Protein AF-A0A957Z480-F1 (afdb_monomer_lite)

Radius of gyration: 23.45 Å; chains: 1; bounding box: 68×64×66 Å

pLDDT: mean 72.61, std 19.9, range [32.94, 96.81]

Sequence (290 aa):
MHTNDTPQFFHVLLELGRNMLYNAGLSGGHNGLQGEDLESESQILQSTVAICCRDEALNRRLLSALRDQPPLAKRTTPVRAEGLFTLVTPAAAPEEDDDAAGPDDAAPDEAATDEHWSRFGPEPYPDAPWPDHDPVHDALDAATCGLFLLPVGPAWKSTDIHLFSRLRRAGTPLMIVFCPEEDDLFDQTLSDYVFEQTGVRPLWVQLPTLNRFDPSPATARGLEHIVDWLAACDQGLAIQLAQELPRFRRRLGAVRIRDAALMAGFLGAEPAPLIDIPLLLLVQRRLAHQ

Foldseek 3Di:
DDDDPDDPVVVLVVVVVVLVVVLVPPDDDDDDDDDDDPVVVPPPLLAAEEEEELDPQVSQLLLCLQQLHAGDDDDPDQWDDDQRYIYHNDDPDPPPPPVPDDDDDDDDDPDPDPVVLVVLPCPDPDPPDDPPDDVNLVVLLSHLAYEYEDEPDDDPHNVSLNVLVVSVVSSHHYAYEYAYEPPDDDDPPNQVSCCVSRVHRYQYAHGDDSPDSDDDPRNVVSSVVVLVSQCVSDVSRLVSSCVSRVVCVVVSVVVVVVVVVVVCCVVVVDDPPVVVVVVVVVVVVVVVVD

Secondary structure (DSSP, 8-state):
------SHHHHHHHHHHHHHHHHTTS-----------TT-TT------EEEE-S-HHHHHHHHHHHHT-PPPPP---SEEEETTEEEE-PPPPP----TTS--------S---THHHHTS--------PPPSS-HHHHHHHT-SEEEEEEE-SS---HHHHHHHHHHHTT---EEEEEE--TTPPP-HHHHHHHHHHHSSPPEE--PPPTT--S--HHHHHHHHHHHHHHHHH-HHHHHHHHHH-GGGHHHHHHHHHHHHHHHHHHHHS---TTTHHHHHHHHHHHHTT-

Structure (mmCIF, N/CA/C/O backbone):
data_AF-A0A957Z480-F1
#
_entry.id   AF-A0A957Z480-F1
#
loop_
_atom_site.group_PDB
_atom_site.id
_atom_site.type_symbol
_atom_site.label_atom_id
_atom_site.label_alt_id
_atom_site.label_comp_id
_atom_site.label_asym_id
_atom_site.label_entity_id
_atom_site.label_seq_id
_atom_site.pdbx_PDB_ins_code
_atom_site.Cartn_x
_atom_site.Cartn_y
_atom_site.Cartn_z
_atom_site.occupancy
_atom_site.B_iso_or_equiv
_atom_site.auth_seq_id
_atom_site.auth_comp_id
_atom_site.auth_asym_id
_atom_site.auth_atom_id
_atom_site.pdbx_PDB_model_num
ATOM 1 N N . MET A 1 1 ? -7.375 32.904 -0.695 1.00 35.28 1 MET A N 1
ATOM 2 C CA . MET A 1 1 ? -8.286 32.137 -1.567 1.00 35.28 1 MET A CA 1
ATOM 3 C C . MET A 1 1 ? -8.231 30.702 -1.060 1.00 35.28 1 MET A C 1
ATOM 5 O O . MET A 1 1 ? -7.283 29.996 -1.360 1.00 35.28 1 MET A O 1
ATOM 9 N N . HIS A 1 2 ? -9.115 30.358 -0.119 1.00 36.25 2 HIS A N 1
ATOM 10 C CA . HIS A 1 2 ? -9.128 29.056 0.554 1.00 36.25 2 HIS A CA 1
ATOM 11 C C . HIS A 1 2 ? -10.007 28.101 -0.249 1.00 36.25 2 HIS A C 1
ATOM 13 O O . HIS A 1 2 ? -11.223 28.273 -0.282 1.00 36.25 2 HIS A O 1
ATOM 19 N N . THR A 1 3 ? -9.398 27.128 -0.917 1.00 39.06 3 THR A N 1
ATOM 20 C CA . THR A 1 3 ? -10.114 26.002 -1.512 1.00 39.06 3 THR A CA 1
ATOM 21 C C . THR A 1 3 ? -10.313 24.923 -0.453 1.00 39.06 3 THR A C 1
ATOM 23 O O . THR A 1 3 ? -9.365 24.459 0.175 1.00 39.06 3 THR A O 1
ATOM 26 N N . ASN A 1 4 ? -11.583 24.587 -0.241 1.00 39.41 4 ASN A N 1
ATOM 27 C CA . ASN A 1 4 ? -12.073 23.453 0.533 1.00 39.41 4 ASN A CA 1
ATOM 28 C C . ASN A 1 4 ? -11.523 22.138 -0.051 1.00 39.41 4 ASN A C 1
ATOM 30 O O . ASN A 1 4 ? -12.046 21.650 -1.050 1.00 39.41 4 ASN A O 1
ATOM 34 N N . ASP A 1 5 ? -10.508 21.554 0.585 1.00 37.94 5 ASP A N 1
ATOM 35 C CA . ASP A 1 5 ? -10.032 20.188 0.321 1.00 37.94 5 ASP A CA 1
ATOM 36 C C . ASP A 1 5 ? -10.787 19.205 1.230 1.00 37.94 5 ASP A C 1
ATOM 38 O O . ASP A 1 5 ? -10.291 18.720 2.248 1.00 37.94 5 ASP A O 1
ATOM 42 N N . THR A 1 6 ? -12.060 18.956 0.928 1.00 48.81 6 THR A N 1
ATOM 43 C CA . THR A 1 6 ? -12.827 17.898 1.608 1.00 48.81 6 THR A CA 1
ATOM 44 C C . THR A 1 6 ? -13.853 17.284 0.657 1.00 48.81 6 THR A C 1
ATOM 46 O O . THR A 1 6 ? -15.012 17.691 0.637 1.00 48.81 6 THR A O 1
ATOM 49 N N . PRO A 1 7 ? -13.410 16.328 -0.185 1.00 45.19 7 PRO A N 1
ATOM 50 C CA . PRO A 1 7 ? -14.225 15.126 -0.388 1.00 45.19 7 PRO A CA 1
ATOM 51 C C . PRO A 1 7 ? -13.435 13.806 -0.555 1.00 45.19 7 PRO A C 1
ATOM 53 O O . PRO A 1 7 ? -14.042 12.786 -0.867 1.00 45.19 7 PRO A O 1
ATOM 56 N N . GLN A 1 8 ? -12.113 13.758 -0.338 1.00 49.72 8 GLN A N 1
ATOM 57 C CA . GLN A 1 8 ? -11.334 12.537 -0.640 1.00 49.72 8 GLN A CA 1
ATOM 58 C C . GLN A 1 8 ? -11.591 11.366 0.330 1.00 49.72 8 GLN A C 1
ATOM 60 O O . GLN A 1 8 ? -11.638 10.214 -0.091 1.00 49.72 8 GLN A O 1
ATOM 65 N N . PHE A 1 9 ? -11.860 11.640 1.611 1.00 42.50 9 PHE A N 1
ATOM 66 C CA . PHE A 1 9 ? -12.059 10.586 2.620 1.00 42.50 9 PHE A CA 1
ATOM 67 C C . PHE A 1 9 ? -13.339 9.756 2.396 1.00 42.50 9 PHE A C 1
ATOM 69 O O . PHE A 1 9 ? -13.361 8.555 2.657 1.00 42.50 9 PHE A O 1
ATOM 76 N N . PHE A 1 10 ? -14.402 10.376 1.867 1.00 43.12 10 PHE A N 1
ATOM 77 C CA . PHE A 1 10 ? -15.642 9.663 1.534 1.00 43.12 10 PHE A CA 1
ATOM 78 C C . PHE A 1 10 ? -15.465 8.725 0.337 1.00 43.12 10 PHE A C 1
ATOM 80 O O . PHE A 1 10 ? -16.095 7.673 0.301 1.00 43.12 10 PHE A O 1
ATOM 87 N N . HIS A 1 11 ? -14.584 9.066 -0.606 1.00 49.41 11 HIS A N 1
ATOM 88 C CA . HIS A 1 11 ? -14.311 8.218 -1.763 1.00 49.41 11 HIS A CA 1
ATOM 89 C C . HIS A 1 11 ? -13.546 6.947 -1.362 1.00 49.41 11 HIS A C 1
ATOM 91 O O . HIS A 1 11 ? -13.908 5.859 -1.798 1.00 49.41 11 HIS A O 1
ATOM 97 N N . VAL A 1 12 ? -12.569 7.069 -0.453 1.00 49.66 12 VAL A N 1
ATOM 98 C CA . VAL A 1 12 ? -11.803 5.927 0.084 1.00 49.66 12 VAL A CA 1
ATOM 99 C C . VAL A 1 12 ? -12.705 4.962 0.865 1.00 49.66 12 VAL A C 1
ATOM 101 O O . VAL A 1 12 ? -12.634 3.751 0.667 1.00 49.66 12 VAL A O 1
ATOM 104 N N . LEU A 1 13 ? -13.613 5.481 1.700 1.00 45.47 13 LEU A N 1
ATOM 105 C CA . LEU A 1 13 ? -14.587 4.660 2.434 1.00 45.47 13 LEU A CA 1
ATOM 106 C C . LEU A 1 13 ? -15.621 3.984 1.517 1.00 45.47 13 LEU A C 1
ATOM 108 O O . LEU A 1 13 ? -16.000 2.840 1.765 1.00 45.47 13 LEU A O 1
ATOM 112 N N . LEU A 1 14 ? -16.070 4.661 0.455 1.00 48.47 14 LEU A N 1
ATOM 113 C CA . LEU A 1 14 ? -16.996 4.082 -0.526 1.00 48.47 14 LEU A CA 1
ATOM 114 C C . LEU A 1 14 ? -16.332 2.997 -1.386 1.00 48.47 14 LEU A C 1
ATOM 116 O O . LEU A 1 14 ? -16.976 1.992 -1.689 1.00 48.47 14 LEU A O 1
ATOM 120 N N . GLU A 1 15 ? -15.055 3.154 -1.746 1.00 49.41 15 GLU A N 1
ATOM 121 C CA . GLU A 1 15 ? -14.291 2.118 -2.454 1.00 49.41 15 GLU A CA 1
ATOM 122 C C . GLU A 1 15 ? -13.996 0.901 -1.568 1.00 49.41 15 GLU A C 1
ATOM 124 O O . GLU A 1 15 ? -14.175 -0.232 -2.020 1.00 49.41 15 GLU A O 1
ATOM 129 N N . LEU A 1 16 ? -13.656 1.108 -0.289 1.00 50.00 16 LEU A N 1
ATOM 130 C CA . LEU A 1 16 ? -13.546 0.025 0.698 1.00 50.00 16 LEU A CA 1
ATOM 131 C C . LEU A 1 16 ? -14.880 -0.721 0.860 1.00 50.00 16 LEU A C 1
ATOM 133 O O . LEU A 1 16 ? -14.905 -1.950 0.821 1.00 50.00 16 LEU A O 1
ATOM 137 N N . GLY A 1 17 ? -16.001 0.005 0.947 1.00 44.56 17 GLY A N 1
ATOM 138 C CA . GLY A 1 17 ? -17.339 -0.589 1.015 1.00 44.56 17 GLY A CA 1
ATOM 139 C C . GLY A 1 17 ? -17.708 -1.411 -0.227 1.00 44.56 17 GLY A C 1
ATOM 140 O O . GLY A 1 17 ? -18.261 -2.502 -0.097 1.00 44.56 17 GLY A O 1
ATOM 141 N N . ARG A 1 18 ? -17.363 -0.939 -1.436 1.00 48.19 18 ARG A N 1
ATOM 142 C CA . ARG A 1 18 ? -17.595 -1.679 -2.693 1.00 48.19 18 ARG A CA 1
ATOM 143 C C . ARG A 1 18 ? -16.740 -2.938 -2.802 1.00 48.19 18 ARG A C 1
ATOM 145 O O . ARG A 1 18 ? -17.263 -3.966 -3.222 1.00 48.19 18 ARG A O 1
ATOM 152 N N . ASN A 1 19 ? -15.468 -2.879 -2.410 1.00 43.84 19 ASN A N 1
ATOM 153 C CA . ASN A 1 19 ? -14.580 -4.042 -2.450 1.00 43.84 19 ASN A CA 1
ATOM 154 C C . ASN A 1 19 ? -14.959 -5.095 -1.396 1.00 43.84 19 ASN A C 1
ATOM 156 O O . ASN A 1 19 ? -14.936 -6.286 -1.699 1.00 43.84 19 ASN A O 1
ATOM 160 N N . MET A 1 20 ? -15.410 -4.683 -0.205 1.00 43.62 20 MET A N 1
ATOM 161 C CA . MET A 1 20 ? -15.923 -5.627 0.796 1.00 43.62 20 MET A CA 1
ATOM 162 C C . MET A 1 20 ? -17.239 -6.294 0.370 1.00 43.62 20 MET A C 1
ATOM 164 O O . MET A 1 20 ? -17.403 -7.499 0.558 1.00 43.62 20 MET A O 1
ATOM 168 N N . LEU A 1 21 ? -18.170 -5.548 -0.241 1.00 42.47 21 LEU A N 1
ATOM 169 C CA . LEU A 1 21 ? -19.455 -6.099 -0.695 1.00 42.47 21 LEU A CA 1
ATOM 170 C C . LEU A 1 21 ? -19.311 -7.084 -1.865 1.00 42.47 21 LEU A C 1
ATOM 172 O O . LEU A 1 21 ? -20.121 -8.000 -1.977 1.00 42.47 21 LEU A O 1
ATOM 176 N N . TYR A 1 22 ? -18.286 -6.933 -2.708 1.00 45.59 22 TYR A N 1
ATOM 177 C CA . TYR A 1 22 ? -18.022 -7.871 -3.805 1.00 45.59 22 TYR A CA 1
ATOM 178 C C . TYR A 1 22 ? -17.420 -9.201 -3.313 1.00 45.59 22 TYR A C 1
ATOM 180 O O . TYR A 1 22 ? -17.698 -10.253 -3.885 1.00 45.59 22 TYR A O 1
ATOM 188 N N . ASN A 1 23 ? -16.654 -9.176 -2.217 1.00 41.31 23 ASN A N 1
ATOM 189 C CA . ASN A 1 23 ? -15.958 -10.356 -1.688 1.00 41.31 23 ASN A CA 1
ATOM 190 C C . ASN A 1 23 ? -16.804 -11.188 -0.708 1.00 41.31 23 ASN A C 1
ATOM 192 O O . ASN A 1 23 ? -16.561 -12.383 -0.544 1.00 41.31 23 ASN A O 1
ATOM 196 N N . ALA A 1 24 ? -17.856 -10.611 -0.116 1.00 43.50 24 ALA A N 1
ATOM 197 C CA . ALA A 1 24 ? -18.776 -11.333 0.770 1.00 43.50 24 ALA A CA 1
ATOM 198 C C . ALA A 1 24 ? -19.612 -12.429 0.063 1.00 43.50 24 ALA A C 1
ATOM 200 O O . ALA A 1 24 ? -20.294 -13.204 0.730 1.00 43.50 24 ALA A O 1
ATOM 201 N N . GLY A 1 25 ? -19.566 -12.517 -1.273 1.00 36.03 25 GLY A N 1
ATOM 202 C CA . GLY A 1 25 ? -20.327 -13.486 -2.071 1.00 36.03 25 GLY A CA 1
ATOM 203 C C . GLY A 1 25 ? -19.644 -14.833 -2.352 1.00 36.03 25 GLY A C 1
ATOM 204 O O . GLY A 1 25 ? -20.278 -15.680 -2.976 1.00 36.03 25 GLY A O 1
ATOM 205 N N . LEU A 1 26 ? -18.386 -15.050 -1.939 1.00 43.19 26 LEU A N 1
ATOM 206 C CA . LEU A 1 26 ? -17.590 -16.217 -2.375 1.00 43.19 26 LEU A CA 1
ATOM 207 C C . LEU A 1 26 ? -17.055 -17.132 -1.259 1.00 43.19 26 LEU A C 1
ATOM 209 O O . LEU A 1 26 ? -16.402 -18.125 -1.567 1.00 43.19 26 LEU A O 1
ATOM 213 N N . SER A 1 27 ? -17.362 -16.883 0.016 1.00 38.38 27 SER A N 1
ATOM 214 C CA . SER A 1 27 ? -16.913 -17.764 1.108 1.00 38.38 27 SER A CA 1
ATOM 215 C C . SER A 1 27 ? -18.030 -18.710 1.556 1.00 38.38 27 SER A C 1
ATOM 217 O O . SER A 1 27 ? -18.859 -18.382 2.405 1.00 38.38 27 SER A O 1
ATOM 219 N N . GLY A 1 28 ? -18.085 -19.890 0.933 1.00 38.41 28 GLY A N 1
ATOM 220 C CA . GLY A 1 28 ? -19.004 -20.970 1.281 1.00 38.41 28 GLY A CA 1
ATOM 221 C C . GLY A 1 28 ? -18.352 -22.350 1.156 1.00 38.41 28 GLY A C 1
ATOM 222 O O . GLY A 1 28 ? -18.208 -22.855 0.049 1.00 38.41 28 GLY A O 1
ATOM 223 N N . GLY A 1 29 ? -18.045 -22.982 2.298 1.00 34.28 29 GLY A N 1
ATOM 224 C CA . GLY A 1 29 ? -17.650 -24.400 2.428 1.00 34.28 29 GLY A CA 1
ATOM 225 C C . GLY A 1 29 ? -16.284 -24.593 3.101 1.00 34.28 29 GLY A C 1
ATOM 226 O O . GLY A 1 29 ? -15.382 -23.814 2.854 1.00 34.28 29 GLY A O 1
ATOM 227 N N . HIS A 1 30 ? -16.012 -25.586 3.951 1.00 34.91 30 HIS A N 1
ATOM 228 C CA . HIS A 1 30 ? -16.790 -26.667 4.560 1.00 34.91 30 HIS A CA 1
ATOM 229 C C . HIS A 1 30 ? -15.983 -27.192 5.782 1.00 34.91 30 HIS A C 1
ATOM 231 O O . HIS A 1 30 ? -14.761 -27.109 5.806 1.00 34.91 30 HIS A O 1
ATOM 237 N N . ASN A 1 31 ? -16.694 -27.717 6.781 1.00 38.88 31 ASN A N 1
ATOM 238 C CA . ASN A 1 31 ? -16.258 -28.198 8.103 1.00 38.88 31 ASN A CA 1
ATOM 239 C C . ASN A 1 31 ? -15.039 -29.144 8.188 1.00 38.88 31 ASN A C 1
ATOM 241 O O . ASN A 1 31 ? -14.886 -30.049 7.372 1.00 38.88 31 ASN A O 1
ATOM 245 N N . GLY A 1 32 ? -14.360 -29.091 9.344 1.00 32.94 32 GLY A N 1
ATOM 246 C CA . GLY A 1 32 ? -13.553 -30.185 9.900 1.00 32.94 32 GLY A CA 1
ATOM 247 C C . GLY A 1 32 ? -13.102 -29.909 11.340 1.00 32.94 32 GLY A C 1
ATOM 248 O O . GLY A 1 32 ? -11.991 -29.448 11.557 1.00 32.94 32 GLY A O 1
ATOM 249 N N . LEU A 1 33 ? -13.973 -30.154 12.327 1.00 48.53 33 LEU A N 1
ATOM 250 C CA . LEU A 1 33 ? -13.660 -30.035 13.758 1.00 48.53 33 LEU A CA 1
ATOM 251 C C . LEU A 1 33 ? -12.885 -31.267 14.250 1.00 48.53 33 LEU A C 1
ATOM 253 O O . LEU A 1 33 ? -13.451 -32.359 14.314 1.00 48.53 33 LEU A O 1
ATOM 257 N N . GLN A 1 34 ? -11.643 -31.077 14.692 1.00 39.69 34 GLN A N 1
ATOM 258 C CA . GLN A 1 34 ? -10.993 -31.960 15.660 1.00 39.69 34 GLN A CA 1
ATOM 259 C C . GLN A 1 34 ? -10.079 -31.123 16.555 1.00 39.69 34 GLN A C 1
ATOM 261 O O . GLN A 1 34 ? -9.221 -30.395 16.070 1.00 39.69 34 GLN A O 1
ATOM 266 N N . GLY A 1 35 ? -10.369 -31.158 17.856 1.00 50.31 35 GLY A N 1
ATOM 267 C CA . GLY A 1 35 ? -9.694 -30.356 18.863 1.00 50.31 35 GLY A CA 1
ATOM 268 C C . GLY A 1 35 ? -8.380 -30.976 19.308 1.00 50.31 35 GLY A C 1
ATOM 269 O O . GLY A 1 35 ? -8.360 -32.145 19.672 1.00 50.31 35 GLY A O 1
ATOM 270 N N . GLU A 1 36 ? -7.347 -30.145 19.314 1.00 46.22 36 GLU A N 1
ATOM 271 C CA . GLU A 1 36 ? -6.165 -30.134 20.176 1.00 46.22 36 GLU A CA 1
ATOM 272 C C . GLU A 1 36 ? -5.534 -28.730 19.992 1.00 46.22 36 GLU A C 1
ATOM 274 O O . GLU A 1 36 ? -5.695 -28.122 18.937 1.00 46.22 36 GLU A O 1
ATOM 279 N N . ASP A 1 37 ? -4.907 -28.189 21.041 1.00 43.16 37 ASP A N 1
ATOM 280 C CA . ASP A 1 37 ? -4.164 -26.907 21.093 1.00 43.16 37 ASP A CA 1
ATOM 281 C C . ASP A 1 37 ? -4.924 -25.604 21.431 1.00 43.16 37 ASP A C 1
ATOM 283 O O . ASP A 1 37 ? -4.972 -24.643 20.664 1.00 43.16 37 ASP A O 1
ATOM 287 N N . LEU A 1 38 ? -5.380 -25.497 22.687 1.00 46.28 38 LEU A N 1
ATOM 288 C CA . LEU A 1 38 ? -5.718 -24.210 23.330 1.00 46.28 38 LEU A CA 1
ATOM 289 C C . LEU A 1 38 ? -4.477 -23.373 23.741 1.00 46.28 38 LEU A C 1
ATOM 291 O O . LEU A 1 38 ? -4.624 -22.323 24.358 1.00 46.28 38 LEU A O 1
ATOM 295 N N . GLU A 1 39 ? -3.255 -23.787 23.381 1.00 41.09 39 GLU A N 1
ATOM 296 C CA . GLU A 1 39 ? -2.046 -22.940 23.473 1.00 41.09 39 GLU A CA 1
ATOM 297 C C . GLU A 1 39 ? -1.775 -22.137 22.180 1.00 41.09 39 GLU A C 1
ATOM 299 O O . GLU A 1 39 ? -0.870 -21.304 22.142 1.00 41.09 39 GLU A O 1
ATOM 304 N N . SER A 1 40 ? -2.611 -22.301 21.147 1.00 45.34 40 SER A N 1
ATOM 305 C CA . SER A 1 40 ? -2.530 -21.558 19.877 1.00 45.34 40 SER A CA 1
ATOM 306 C C . SER A 1 40 ? -3.279 -20.211 19.887 1.00 45.34 40 SER A C 1
ATOM 308 O O . SER A 1 40 ? -3.159 -19.428 18.946 1.00 45.34 40 SER A O 1
ATOM 310 N N . GLU A 1 41 ? -4.012 -19.878 20.958 1.00 38.03 41 GLU A N 1
ATOM 311 C CA . GLU A 1 41 ? -4.914 -18.706 21.036 1.00 38.03 41 GLU A CA 1
ATOM 312 C C . GLU A 1 41 ? -4.227 -17.341 21.248 1.00 38.03 41 GLU A C 1
ATOM 314 O O . GLU A 1 41 ? -4.880 -16.329 21.500 1.00 38.03 41 GLU A O 1
ATOM 319 N N . SER A 1 42 ? -2.905 -17.257 21.103 1.00 41.72 42 SER A N 1
ATOM 320 C CA . SER A 1 42 ? -2.231 -15.955 20.994 1.00 41.72 42 SER A CA 1
ATOM 321 C C . SER A 1 42 ? -1.098 -15.937 19.973 1.00 41.72 42 SER A C 1
ATOM 323 O O . SER A 1 42 ? -0.152 -15.157 20.088 1.00 41.72 42 SER A O 1
ATOM 325 N N . GLN A 1 43 ? -1.269 -16.659 18.859 1.00 43.50 43 GLN A N 1
ATOM 326 C CA . GLN A 1 43 ? -0.934 -16.022 17.585 1.00 43.50 43 GLN A CA 1
ATOM 327 C C . GLN A 1 43 ? -1.918 -14.865 17.413 1.00 43.50 43 GLN A C 1
ATOM 329 O O . GLN A 1 43 ? -2.955 -14.988 16.771 1.00 43.50 43 GLN A O 1
ATOM 334 N N . ILE A 1 44 ? -1.621 -13.738 18.070 1.00 45.00 44 ILE A N 1
ATOM 335 C CA . ILE A 1 44 ? -2.169 -12.446 17.676 1.00 45.00 44 ILE A CA 1
ATOM 336 C C . ILE A 1 44 ? -1.914 -12.410 16.178 1.00 45.00 44 ILE A C 1
ATOM 338 O O . ILE A 1 44 ? -0.748 -12.366 15.791 1.00 45.00 44 ILE A O 1
ATOM 342 N N . LEU A 1 45 ? -2.970 -12.553 15.372 1.00 54.44 45 LEU A N 1
ATOM 343 C CA . LEU A 1 45 ? -2.915 -12.427 13.922 1.00 54.44 45 LEU A CA 1
ATOM 344 C C . LEU A 1 45 ? -2.214 -11.099 13.666 1.00 54.44 45 LEU A C 1
ATOM 346 O O . LEU A 1 45 ? -2.790 -10.030 13.874 1.00 54.44 45 LEU A O 1
ATOM 350 N N . GLN A 1 46 ? -0.914 -11.164 13.387 1.00 72.19 46 GLN A N 1
ATOM 351 C CA . GLN A 1 46 ? -0.122 -9.973 13.182 1.00 72.19 46 GLN A CA 1
ATOM 352 C C . GLN A 1 46 ? -0.603 -9.446 11.847 1.00 72.19 46 GLN A C 1
ATOM 354 O O . GLN A 1 46 ? -0.310 -10.039 10.814 1.00 72.19 46 GLN A O 1
ATOM 359 N N . SER A 1 47 ? -1.429 -8.401 11.879 1.00 83.31 47 SER A N 1
ATOM 360 C CA . SER A 1 47 ? -1.869 -7.741 10.660 1.00 83.31 47 SER A CA 1
ATOM 361 C C . SER A 1 47 ? -0.624 -7.344 9.871 1.00 83.31 47 SER A C 1
ATOM 363 O O . SER A 1 47 ? 0.140 -6.523 10.361 1.00 83.31 47 SER A O 1
ATOM 365 N N . THR A 1 48 ? -0.376 -7.928 8.700 1.00 93.25 48 THR A N 1
ATOM 366 C CA . THR A 1 48 ? 0.802 -7.604 7.877 1.00 93.25 48 THR A CA 1
ATOM 367 C C . THR A 1 48 ? 0.399 -6.838 6.623 1.00 93.25 48 THR A C 1
ATOM 369 O O . THR A 1 48 ? -0.743 -6.915 6.161 1.00 93.25 48 THR A O 1
ATOM 372 N N . VAL A 1 49 ? 1.340 -6.069 6.074 1.00 96.00 49 VAL A N 1
ATOM 373 C CA . VAL A 1 49 ? 1.152 -5.309 4.831 1.00 96.00 49 VAL A CA 1
ATOM 374 C C . VAL A 1 49 ? 2.067 -5.867 3.756 1.00 96.00 49 VAL A C 1
ATOM 376 O O . VAL A 1 49 ? 3.288 -5.814 3.898 1.00 96.00 49 VAL A O 1
ATOM 379 N N . ALA A 1 50 ? 1.503 -6.346 2.653 1.00 96.19 50 ALA A N 1
ATOM 380 C CA . ALA A 1 50 ? 2.296 -6.756 1.501 1.00 96.19 50 ALA A CA 1
ATOM 381 C C . ALA A 1 50 ? 2.681 -5.538 0.642 1.00 96.19 50 ALA A C 1
ATOM 383 O O . ALA A 1 50 ? 1.843 -4.695 0.337 1.00 96.19 50 ALA A O 1
ATOM 384 N N . ILE A 1 51 ? 3.935 -5.441 0.207 1.00 96.19 51 ILE A N 1
ATOM 385 C CA . ILE A 1 51 ? 4.375 -4.480 -0.813 1.00 96.19 51 ILE A CA 1
ATOM 386 C C . ILE A 1 51 ? 4.877 -5.286 -2.005 1.00 96.19 51 ILE A C 1
ATOM 388 O O . ILE A 1 51 ? 5.896 -5.969 -1.911 1.00 96.19 51 ILE A O 1
ATOM 392 N N . CYS A 1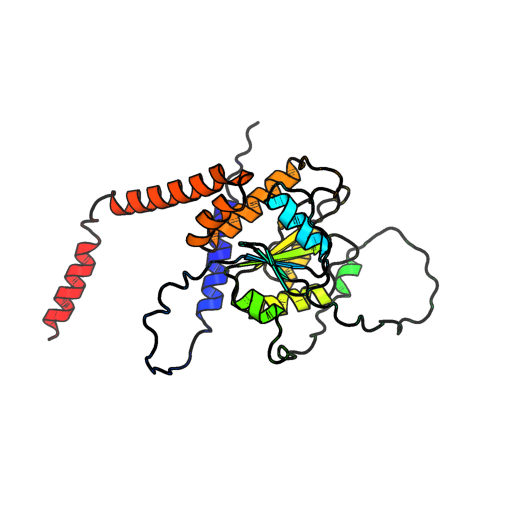 52 ? 4.135 -5.228 -3.104 1.00 94.00 52 CYS A N 1
ATOM 393 C CA . CYS A 1 52 ? 4.325 -6.048 -4.288 1.00 94.00 52 CYS A CA 1
ATOM 394 C C . CYS A 1 52 ? 4.809 -5.193 -5.460 1.00 94.00 52 CYS A C 1
ATOM 396 O O . CYS A 1 52 ? 4.121 -4.263 -5.870 1.00 94.00 52 CYS A O 1
ATOM 398 N N . CYS A 1 53 ? 5.952 -5.541 -6.042 1.00 91.38 53 CYS A N 1
ATOM 399 C CA . CYS A 1 53 ? 6.464 -4.928 -7.269 1.00 91.38 53 CYS A CA 1
ATOM 400 C C . CYS A 1 53 ? 7.436 -5.881 -7.953 1.00 91.38 53 CYS A C 1
ATOM 402 O O . CYS A 1 53 ? 8.152 -6.610 -7.274 1.00 91.38 53 CYS A O 1
ATOM 404 N N . ARG A 1 54 ? 7.521 -5.836 -9.285 1.00 88.88 54 ARG A N 1
ATOM 405 C CA . ARG A 1 54 ? 8.549 -6.566 -10.046 1.00 88.88 54 ARG A CA 1
ATOM 406 C C . ARG A 1 54 ? 9.962 -6.047 -9.776 1.00 88.88 54 ARG A C 1
ATOM 408 O O . ARG A 1 54 ? 10.916 -6.814 -9.866 1.00 88.88 54 ARG A O 1
ATOM 415 N N . ASP A 1 55 ? 10.095 -4.765 -9.443 1.00 88.75 55 ASP A N 1
ATOM 416 C CA . ASP A 1 55 ? 11.370 -4.167 -9.066 1.00 88.75 55 ASP A CA 1
ATOM 417 C C . ASP A 1 55 ? 11.541 -4.144 -7.540 1.00 88.75 55 ASP A C 1
ATOM 419 O O . ASP A 1 55 ? 10.930 -3.353 -6.815 1.00 88.75 55 ASP A O 1
ATOM 423 N N . GLU A 1 56 ? 12.437 -5.002 -7.046 1.00 90.00 56 GLU A N 1
ATOM 424 C CA . GLU A 1 56 ? 12.814 -5.048 -5.632 1.00 90.00 56 GLU A CA 1
ATOM 425 C C . GLU A 1 56 ? 13.349 -3.693 -5.130 1.00 90.00 56 GLU A C 1
ATOM 427 O O . GLU A 1 56 ? 13.155 -3.334 -3.964 1.00 90.00 56 GLU A O 1
ATOM 432 N N . ALA A 1 57 ? 14.027 -2.920 -5.986 1.00 89.56 57 ALA A N 1
ATOM 433 C CA . ALA A 1 57 ? 14.550 -1.616 -5.601 1.00 89.56 57 ALA A CA 1
ATOM 434 C C . ALA A 1 57 ? 13.409 -0.635 -5.305 1.00 89.56 57 ALA A C 1
ATOM 436 O O . ALA A 1 57 ? 13.484 0.099 -4.317 1.00 89.56 57 ALA A O 1
ATOM 437 N N . LEU A 1 58 ? 12.330 -0.670 -6.089 1.00 90.31 58 LEU A N 1
ATOM 438 C CA . LEU A 1 58 ? 11.153 0.167 -5.878 1.00 90.31 58 LEU A CA 1
ATOM 439 C C . LEU A 1 58 ? 10.419 -0.184 -4.578 1.00 90.31 58 LEU A C 1
ATOM 441 O O . LEU A 1 58 ? 10.133 0.709 -3.776 1.00 90.31 58 LEU A O 1
ATOM 445 N N . ASN A 1 59 ? 10.223 -1.481 -4.312 1.00 92.88 59 ASN A N 1
ATOM 446 C CA . ASN A 1 59 ? 9.687 -1.981 -3.039 1.00 92.88 59 ASN A CA 1
ATOM 447 C C . ASN A 1 59 ? 10.459 -1.413 -1.840 1.00 92.88 59 ASN A C 1
ATOM 449 O O . ASN A 1 59 ? 9.878 -0.895 -0.881 1.00 92.88 59 ASN A O 1
ATOM 453 N N . ARG A 1 60 ? 11.794 -1.478 -1.903 1.00 92.12 60 ARG A N 1
ATOM 454 C CA . ARG A 1 60 ? 12.669 -0.975 -0.837 1.00 92.12 60 ARG A CA 1
ATOM 455 C C . ARG A 1 60 ? 12.635 0.540 -0.714 1.00 92.12 60 ARG A C 1
ATOM 457 O O . ARG A 1 60 ? 12.648 1.022 0.414 1.00 92.12 60 ARG A O 1
ATOM 464 N N . ARG A 1 61 ? 12.580 1.272 -1.831 1.00 91.25 61 ARG A N 1
ATOM 465 C CA . ARG A 1 61 ? 12.478 2.740 -1.844 1.00 91.25 61 ARG A CA 1
ATOM 466 C C . ARG A 1 61 ? 11.186 3.220 -1.195 1.00 91.25 61 ARG A C 1
ATOM 468 O O . ARG A 1 61 ? 11.229 4.151 -0.393 1.00 91.25 61 ARG A O 1
ATOM 475 N N . LEU A 1 62 ? 10.053 2.577 -1.485 1.00 93.12 62 LEU A N 1
ATOM 476 C CA . LEU A 1 62 ? 8.799 2.910 -0.812 1.00 93.12 62 LEU A CA 1
ATOM 477 C C . LEU A 1 62 ? 8.890 2.615 0.686 1.00 93.12 62 LEU A C 1
ATOM 479 O O . LEU A 1 62 ? 8.570 3.480 1.499 1.00 93.12 62 LEU A O 1
ATOM 483 N N . LEU A 1 63 ? 9.355 1.419 1.064 1.00 94.25 63 LEU A N 1
ATOM 484 C CA . LEU A 1 63 ? 9.464 1.039 2.472 1.00 94.25 63 LEU A CA 1
ATOM 485 C C . LEU A 1 63 ? 10.395 1.980 3.250 1.00 94.25 63 LEU A C 1
ATOM 487 O O . LEU A 1 63 ? 10.075 2.384 4.368 1.00 94.25 63 LEU A O 1
ATOM 491 N N . SER A 1 64 ? 11.529 2.363 2.662 1.00 92.00 64 SER A N 1
ATOM 492 C CA . SER A 1 64 ? 12.465 3.304 3.275 1.00 92.00 64 SER A CA 1
ATOM 493 C C . SER A 1 64 ? 11.855 4.701 3.411 1.00 92.00 64 SER A C 1
ATOM 495 O O . SER A 1 64 ? 12.002 5.330 4.456 1.00 92.00 64 SER A O 1
ATOM 497 N N . ALA A 1 65 ? 11.101 5.156 2.403 1.00 91.81 65 ALA A N 1
ATOM 498 C CA . ALA A 1 65 ? 10.392 6.433 2.443 1.00 91.81 65 ALA A CA 1
ATOM 499 C C . ALA A 1 65 ? 9.277 6.454 3.506 1.00 91.81 65 ALA A C 1
ATOM 501 O O . ALA A 1 65 ? 9.124 7.448 4.214 1.00 91.81 65 ALA A O 1
ATOM 502 N N . LEU A 1 66 ? 8.535 5.352 3.669 1.00 93.44 66 LEU A N 1
ATOM 503 C CA . LEU A 1 66 ? 7.537 5.200 4.732 1.00 93.44 66 LEU A CA 1
ATOM 504 C C . LEU A 1 66 ? 8.187 5.241 6.122 1.00 93.44 66 LEU A C 1
ATOM 506 O O . LEU A 1 66 ? 7.669 5.893 7.031 1.00 93.44 66 LEU A O 1
ATOM 510 N N . ARG A 1 67 ? 9.328 4.563 6.288 1.00 92.81 67 ARG A N 1
ATOM 511 C CA . ARG A 1 67 ? 10.053 4.482 7.563 1.00 92.81 67 ARG A CA 1
ATOM 512 C C . ARG A 1 67 ? 10.881 5.714 7.903 1.00 92.81 67 ARG A C 1
ATOM 514 O O . ARG A 1 67 ? 11.348 5.797 9.037 1.00 92.81 67 ARG A O 1
ATOM 521 N N . ASP A 1 68 ? 11.054 6.637 6.959 1.00 89.44 68 ASP A N 1
ATOM 522 C CA . ASP A 1 68 ? 11.994 7.753 7.082 1.00 89.44 68 ASP A CA 1
ATOM 523 C C . ASP A 1 68 ? 13.410 7.230 7.405 1.00 89.44 68 ASP A C 1
ATOM 525 O O . ASP A 1 68 ? 14.029 7.569 8.413 1.00 89.44 68 ASP A O 1
ATOM 529 N N . GLN A 1 69 ? 13.877 6.280 6.588 1.00 88.56 69 GLN A N 1
ATOM 530 C CA . GLN A 1 69 ? 15.148 5.565 6.744 1.00 88.56 69 GLN A CA 1
ATOM 531 C C . GLN A 1 69 ? 15.899 5.493 5.411 1.00 88.56 69 GLN A C 1
ATOM 533 O O . GLN A 1 69 ? 15.283 5.615 4.351 1.00 88.56 69 GLN A O 1
ATOM 538 N N . PRO A 1 70 ? 17.234 5.312 5.425 1.00 82.56 70 PRO A N 1
ATOM 539 C CA . PRO A 1 70 ? 17.985 5.141 4.191 1.00 82.56 70 PRO A CA 1
ATOM 540 C C . PRO A 1 70 ? 17.547 3.863 3.450 1.00 82.56 70 PRO A C 1
ATOM 542 O O . PRO A 1 70 ? 17.099 2.902 4.087 1.00 82.56 70 PRO A O 1
ATOM 545 N N . PRO A 1 71 ? 17.692 3.822 2.114 1.00 76.94 71 PRO A N 1
ATOM 546 C CA . PRO A 1 71 ? 17.315 2.667 1.308 1.00 76.94 71 PRO A CA 1
ATOM 547 C C . PRO A 1 71 ? 18.017 1.395 1.785 1.00 76.94 71 PRO A C 1
ATOM 549 O O . PRO A 1 71 ? 19.230 1.371 2.003 1.00 76.94 71 PRO A O 1
ATOM 552 N N . LEU A 1 72 ? 17.251 0.316 1.935 1.00 77.81 72 LEU A N 1
ATOM 553 C CA . LEU A 1 72 ? 17.795 -0.983 2.323 1.00 77.81 72 LEU A CA 1
ATOM 554 C C . LEU A 1 72 ? 18.620 -1.584 1.174 1.00 77.81 72 LEU A C 1
ATOM 556 O O . LEU A 1 72 ? 18.266 -1.444 0.004 1.00 77.81 72 LEU A O 1
ATOM 560 N N . ALA A 1 73 ? 19.692 -2.307 1.502 1.00 81.00 73 ALA A N 1
ATOM 561 C CA . ALA A 1 73 ? 20.489 -3.017 0.502 1.00 81.00 73 ALA A CA 1
ATOM 562 C C . ALA A 1 73 ? 19.663 -4.099 -0.223 1.00 81.00 73 ALA A C 1
ATOM 564 O O . ALA A 1 73 ? 18.872 -4.812 0.407 1.00 81.00 73 ALA A O 1
ATOM 565 N N . LYS A 1 74 ? 19.892 -4.239 -1.535 1.00 77.75 74 LYS A N 1
ATOM 566 C CA . LYS A 1 74 ? 19.239 -5.232 -2.403 1.00 77.75 74 LYS A CA 1
ATOM 567 C C . LYS A 1 74 ? 19.534 -6.662 -1.931 1.00 77.75 74 LYS A C 1
ATOM 569 O O . LYS A 1 74 ? 20.675 -6.966 -1.576 1.00 77.75 74 LYS A O 1
ATOM 574 N N . ARG A 1 75 ? 18.525 -7.541 -1.926 1.00 77.19 75 ARG A N 1
ATOM 575 C CA . ARG A 1 75 ? 18.661 -8.974 -1.617 1.00 77.19 75 ARG A CA 1
ATOM 576 C C . ARG A 1 75 ? 17.705 -9.807 -2.470 1.00 77.19 75 ARG A C 1
ATOM 578 O O . ARG A 1 75 ? 16.500 -9.644 -2.393 1.00 77.19 75 ARG A O 1
ATOM 585 N N . THR A 1 76 ? 18.241 -10.809 -3.150 1.00 75.69 76 THR A N 1
ATOM 586 C CA . THR A 1 76 ? 17.592 -11.609 -4.205 1.00 75.69 76 THR A CA 1
ATOM 587 C C . THR A 1 76 ? 16.503 -12.606 -3.765 1.00 75.69 76 THR A C 1
ATOM 589 O O . THR A 1 76 ? 16.233 -13.566 -4.479 1.00 75.69 76 THR A O 1
ATOM 592 N N . THR A 1 77 ? 15.863 -12.429 -2.608 1.00 83.88 77 THR A N 1
ATOM 593 C CA . THR A 1 77 ? 14.774 -13.318 -2.155 1.00 83.88 77 THR A CA 1
ATOM 594 C C . THR A 1 77 ? 13.410 -12.806 -2.633 1.00 83.88 77 THR A C 1
ATOM 596 O O . THR A 1 77 ? 13.130 -11.628 -2.408 1.00 83.88 77 THR A O 1
ATOM 599 N N . PRO A 1 78 ? 12.541 -13.659 -3.215 1.00 84.81 78 PRO A N 1
ATOM 600 C CA . PRO A 1 78 ? 11.268 -13.230 -3.805 1.00 84.81 78 PRO A CA 1
ATOM 601 C C . PRO A 1 78 ? 10.265 -12.726 -2.765 1.00 84.81 78 PRO A C 1
ATOM 603 O O . PRO A 1 78 ? 9.524 -11.789 -3.031 1.00 84.81 78 PRO A O 1
ATOM 606 N N . VAL A 1 79 ? 10.258 -13.305 -1.565 1.00 89.56 79 VAL A N 1
ATOM 607 C CA . VAL A 1 79 ? 9.417 -12.859 -0.450 1.00 89.56 79 VAL A CA 1
ATOM 608 C C . VAL A 1 79 ? 10.304 -12.596 0.750 1.00 89.56 79 VAL A C 1
ATOM 610 O O . VAL A 1 79 ? 11.193 -13.392 1.065 1.00 89.56 79 VAL A O 1
ATOM 613 N N . ARG A 1 80 ? 10.083 -11.465 1.421 1.00 91.38 80 ARG A N 1
ATOM 614 C CA . ARG A 1 80 ? 10.862 -11.085 2.594 1.00 91.38 80 ARG A CA 1
ATOM 615 C C . ARG A 1 80 ? 10.033 -10.303 3.602 1.00 91.38 80 ARG A C 1
ATOM 617 O O . ARG A 1 80 ? 9.564 -9.211 3.301 1.00 91.38 80 ARG A O 1
ATOM 624 N N . ALA A 1 81 ? 9.960 -10.819 4.823 1.00 92.12 81 ALA A N 1
ATOM 625 C CA . ALA A 1 81 ? 9.432 -10.078 5.960 1.00 92.12 81 ALA A CA 1
ATOM 626 C C . ALA A 1 81 ? 10.447 -9.025 6.441 1.00 92.12 81 ALA A C 1
ATOM 628 O O . ALA A 1 81 ? 11.630 -9.315 6.641 1.00 92.12 81 ALA A O 1
ATOM 629 N N . GLU A 1 82 ? 9.977 -7.799 6.630 1.00 92.56 82 GLU A N 1
ATOM 630 C CA . GLU A 1 82 ? 10.709 -6.652 7.159 1.00 92.56 82 GLU A CA 1
ATOM 631 C C . GLU A 1 82 ? 9.827 -5.998 8.236 1.00 92.56 82 GLU A C 1
ATOM 633 O O . GLU A 1 82 ? 9.260 -4.926 8.021 1.00 92.56 82 GLU A O 1
ATOM 638 N N . GLY A 1 83 ? 9.692 -6.640 9.400 1.00 92.00 83 GLY A N 1
ATOM 639 C CA . GLY A 1 83 ? 8.785 -6.195 10.467 1.00 92.00 83 GLY A CA 1
ATOM 640 C C . GLY A 1 83 ? 7.323 -6.375 10.058 1.00 92.00 83 GLY A C 1
ATOM 641 O O . GLY A 1 83 ? 6.935 -7.459 9.637 1.00 92.00 83 GLY A O 1
ATOM 642 N N . LEU A 1 84 ? 6.536 -5.302 10.142 1.00 94.50 84 LEU A N 1
ATOM 643 C CA . LEU A 1 84 ? 5.127 -5.278 9.720 1.00 94.50 84 LEU A CA 1
ATOM 644 C C . LEU A 1 84 ? 4.900 -5.482 8.210 1.00 94.50 84 LEU A C 1
ATOM 646 O O . LEU A 1 84 ? 3.798 -5.826 7.780 1.00 94.50 84 LEU A O 1
ATOM 650 N N . PHE A 1 85 ? 5.925 -5.220 7.401 1.00 95.88 85 PHE A N 1
ATOM 651 C CA . PHE A 1 85 ? 5.823 -5.240 5.948 1.00 95.88 85 PHE A CA 1
ATOM 652 C C . PHE A 1 85 ? 6.408 -6.527 5.376 1.00 95.88 85 PHE A C 1
ATOM 654 O O . PHE A 1 85 ? 7.507 -6.933 5.750 1.00 95.88 85 PHE A O 1
ATOM 661 N N . THR A 1 86 ? 5.726 -7.110 4.398 1.00 95.44 86 THR A N 1
ATOM 662 C CA . THR A 1 86 ? 6.224 -8.226 3.594 1.00 95.44 86 THR A CA 1
ATOM 663 C C . THR A 1 86 ? 6.502 -7.722 2.186 1.00 95.44 86 THR A C 1
ATOM 665 O O . THR A 1 86 ? 5.591 -7.345 1.456 1.00 95.44 86 THR A O 1
ATOM 668 N N . LEU A 1 87 ? 7.774 -7.684 1.797 1.00 94.81 87 LEU A N 1
ATOM 669 C CA . LEU A 1 87 ? 8.181 -7.335 0.442 1.00 94.81 87 LEU A CA 1
ATOM 670 C C . LEU A 1 87 ? 8.022 -8.554 -0.461 1.00 94.81 87 LEU A C 1
ATOM 672 O O . LEU A 1 87 ? 8.573 -9.616 -0.173 1.00 94.81 87 LEU A O 1
ATOM 676 N N . VAL A 1 88 ? 7.310 -8.371 -1.563 1.00 93.06 88 VAL A N 1
ATOM 677 C CA . VAL A 1 88 ? 7.010 -9.401 -2.549 1.00 93.06 88 VAL A CA 1
ATOM 678 C C . VAL A 1 88 ? 7.530 -8.924 -3.900 1.00 93.06 88 VAL A C 1
ATOM 680 O O . VAL A 1 88 ? 7.073 -7.931 -4.467 1.00 93.06 88 VAL A O 1
ATOM 683 N N . THR A 1 89 ? 8.520 -9.640 -4.410 1.00 91.88 89 THR A N 1
ATOM 684 C CA . THR A 1 89 ? 9.110 -9.438 -5.730 1.00 91.88 89 THR A CA 1
ATOM 685 C C . THR A 1 89 ? 8.856 -10.704 -6.538 1.00 91.88 89 THR A C 1
ATOM 687 O O . THR A 1 89 ? 9.636 -11.656 -6.432 1.00 91.88 89 THR A O 1
ATOM 690 N N . PRO A 1 90 ? 7.734 -10.775 -7.279 1.00 85.50 90 PRO A N 1
ATOM 691 C CA . PRO A 1 90 ? 7.441 -11.944 -8.087 1.00 85.50 90 PRO A CA 1
ATOM 692 C C . PRO A 1 90 ? 8.567 -12.138 -9.096 1.00 85.50 90 PRO A C 1
ATOM 694 O O . PRO A 1 90 ? 9.091 -11.167 -9.650 1.00 85.50 90 PRO A O 1
ATOM 697 N N . ALA A 1 91 ? 8.945 -13.396 -9.318 1.00 79.00 91 ALA A N 1
ATOM 698 C CA . ALA A 1 91 ? 9.887 -13.721 -10.373 1.00 79.00 91 ALA A CA 1
ATOM 699 C C . ALA A 1 91 ? 9.356 -13.126 -11.681 1.00 79.00 91 ALA A C 1
ATOM 701 O O . ALA A 1 91 ? 8.176 -13.295 -12.004 1.00 79.00 91 ALA A O 1
ATOM 702 N N . 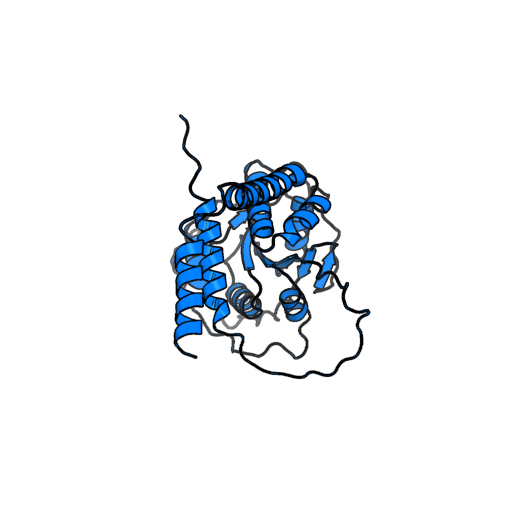ALA A 1 92 ? 10.208 -12.397 -12.404 1.00 66.38 92 ALA A N 1
ATOM 703 C CA . ALA A 1 92 ? 9.865 -12.005 -13.757 1.00 66.38 92 ALA A CA 1
ATOM 704 C C . ALA A 1 92 ? 9.519 -13.293 -14.510 1.00 66.38 92 ALA A C 1
ATOM 706 O O . ALA A 1 92 ? 10.316 -14.237 -14.503 1.00 66.38 92 ALA A O 1
ATOM 707 N N . ALA A 1 93 ? 8.324 -13.351 -15.103 1.00 60.53 93 ALA A N 1
ATOM 708 C CA . ALA A 1 93 ? 8.079 -14.354 -16.124 1.00 60.53 93 ALA A CA 1
ATOM 709 C C . ALA A 1 93 ? 9.231 -14.237 -17.136 1.00 60.53 93 ALA A C 1
ATOM 711 O O . ALA A 1 93 ? 9.668 -13.103 -17.382 1.00 60.53 93 ALA A O 1
ATOM 712 N N . PRO A 1 94 ? 9.773 -15.357 -17.652 1.00 54.94 94 PRO A N 1
ATOM 713 C CA . PRO A 1 94 ? 10.695 -15.271 -18.773 1.00 54.94 94 PRO A CA 1
ATOM 714 C C . PRO A 1 94 ? 10.003 -14.391 -19.808 1.00 54.94 94 PRO A C 1
ATOM 716 O O . PRO A 1 94 ? 8.857 -14.665 -20.161 1.00 54.94 94 PRO A O 1
ATOM 719 N N . GLU A 1 95 ? 10.626 -13.263 -20.151 1.00 53.88 95 GLU A N 1
ATOM 720 C CA . GLU A 1 95 ? 10.130 -12.439 -21.243 1.00 53.88 95 GLU A CA 1
ATOM 721 C C . GLU A 1 95 ? 10.141 -13.389 -22.440 1.00 53.88 95 GLU A C 1
ATOM 723 O O . GLU A 1 95 ? 11.198 -13.872 -22.841 1.00 53.88 95 GLU A O 1
ATOM 728 N N . GLU A 1 96 ? 8.958 -13.824 -22.880 1.00 49.59 96 GLU A N 1
ATOM 729 C CA . GLU A 1 96 ? 8.846 -14.505 -24.158 1.00 49.59 96 GLU A CA 1
ATOM 730 C C . GLU A 1 96 ? 9.317 -13.454 -25.152 1.00 49.59 96 GLU A C 1
ATOM 732 O O . GLU A 1 96 ? 8.661 -12.424 -25.303 1.00 49.59 96 GLU A O 1
ATOM 737 N N . ASP A 1 97 ? 10.530 -13.651 -25.677 1.00 41.56 97 ASP A N 1
ATOM 738 C CA . ASP A 1 97 ? 11.136 -12.779 -26.671 1.00 41.56 97 ASP A CA 1
ATOM 739 C C . ASP A 1 97 ? 10.106 -12.601 -27.786 1.00 41.56 97 ASP A C 1
ATOM 741 O O . ASP A 1 97 ? 9.891 -13.491 -28.613 1.00 41.56 97 ASP A O 1
ATOM 745 N N . ASP A 1 98 ? 9.455 -11.441 -27.803 1.00 46.19 98 ASP A N 1
ATOM 746 C CA . ASP A 1 98 ? 8.503 -11.021 -28.831 1.00 46.19 98 ASP A CA 1
ATOM 747 C C . ASP A 1 98 ? 9.271 -10.640 -30.124 1.00 46.19 98 ASP A C 1
ATOM 749 O O . ASP A 1 98 ? 8.913 -9.732 -30.873 1.00 46.19 98 ASP A O 1
ATOM 753 N N . ASP A 1 99 ? 10.363 -11.366 -30.399 1.00 42.19 99 ASP A N 1
ATOM 754 C CA . ASP A 1 99 ? 11.285 -11.263 -31.534 1.00 42.19 99 ASP A CA 1
ATOM 755 C C . ASP A 1 99 ? 10.665 -11.809 -32.839 1.00 42.19 99 ASP A C 1
ATOM 757 O O . ASP A 1 99 ? 11.353 -12.085 -33.823 1.00 42.19 99 ASP A O 1
ATOM 761 N N . ALA A 1 100 ? 9.337 -11.941 -32.896 1.00 43.50 100 ALA A N 1
ATOM 762 C CA . ALA A 1 100 ? 8.608 -12.241 -34.125 1.00 43.50 100 ALA A CA 1
ATOM 763 C C . ALA A 1 100 ? 8.141 -10.980 -34.883 1.00 43.50 100 ALA A C 1
ATOM 765 O O . ALA A 1 100 ? 7.374 -11.093 -35.843 1.00 43.50 100 ALA A O 1
ATOM 766 N N . ALA A 1 101 ? 8.612 -9.784 -34.515 1.00 47.38 101 ALA A N 1
ATOM 767 C CA . ALA A 1 101 ? 8.484 -8.590 -35.347 1.00 47.38 101 ALA A CA 1
ATOM 768 C C . ALA A 1 101 ? 9.724 -8.447 -36.246 1.00 47.38 101 ALA A C 1
ATOM 770 O O . ALA A 1 101 ? 10.816 -8.117 -35.792 1.00 47.38 101 ALA A O 1
ATOM 771 N N . GLY A 1 102 ? 9.544 -8.744 -37.536 1.00 42.16 102 GLY A N 1
ATOM 772 C CA . GLY A 1 102 ? 10.586 -8.637 -38.557 1.00 42.16 102 GLY A CA 1
ATOM 773 C C . GLY A 1 102 ? 11.221 -7.239 -38.655 1.00 42.16 102 GLY A C 1
ATOM 774 O O . GLY A 1 102 ? 10.654 -6.259 -38.174 1.00 42.16 102 GLY A O 1
ATOM 775 N N . PRO A 1 103 ? 12.398 -7.138 -39.296 1.00 48.44 103 PRO A N 1
ATOM 776 C CA . PRO A 1 103 ? 13.135 -5.890 -39.389 1.00 48.44 103 PRO A CA 1
ATOM 777 C C . PRO A 1 103 ? 12.406 -4.956 -40.353 1.00 48.44 103 PRO A C 1
ATOM 779 O O . PRO A 1 103 ? 12.370 -5.227 -41.553 1.00 48.44 103 PRO A O 1
ATOM 782 N N . ASP A 1 104 ? 11.850 -3.862 -39.844 1.00 44.22 104 ASP A N 1
ATOM 783 C CA . ASP A 1 104 ? 11.556 -2.710 -40.687 1.00 44.22 104 ASP A CA 1
ATOM 784 C C . ASP A 1 104 ? 12.001 -1.433 -39.975 1.00 44.22 104 ASP A C 1
ATOM 786 O O . ASP A 1 104 ? 11.558 -1.096 -38.875 1.00 44.22 104 ASP A O 1
ATOM 790 N N . ASP A 1 105 ? 12.969 -0.781 -40.609 1.00 50.25 105 ASP A N 1
ATOM 791 C CA . ASP A 1 105 ? 13.602 0.459 -40.201 1.00 50.25 105 ASP A CA 1
ATOM 792 C C . ASP A 1 105 ? 12.562 1.590 -40.143 1.00 50.25 105 ASP A C 1
ATOM 794 O O . ASP A 1 105 ? 12.130 2.104 -41.176 1.00 50.25 105 ASP A O 1
ATOM 798 N N . ALA A 1 106 ? 12.196 2.048 -38.945 1.00 43.66 106 ALA A N 1
ATOM 799 C CA . ALA A 1 106 ? 11.478 3.309 -38.781 1.00 43.66 106 ALA A CA 1
ATOM 800 C C . ALA A 1 106 ? 12.042 4.105 -37.598 1.00 43.66 106 ALA A C 1
ATOM 802 O O . ALA A 1 106 ? 12.178 3.608 -36.483 1.00 43.66 106 ALA A O 1
ATOM 803 N N . ALA A 1 107 ? 12.425 5.344 -37.904 1.00 47.22 107 ALA A N 1
ATOM 804 C CA . ALA A 1 107 ? 13.059 6.327 -37.033 1.00 47.22 107 ALA A CA 1
ATOM 805 C C . ALA A 1 107 ? 12.273 6.607 -35.728 1.00 47.22 107 ALA A C 1
ATOM 807 O O . ALA A 1 107 ? 11.063 6.385 -35.686 1.00 47.22 107 ALA A O 1
ATOM 808 N N . PRO A 1 108 ? 12.930 7.133 -34.672 1.00 45.69 108 PRO A N 1
ATOM 809 C CA . PRO A 1 108 ? 12.258 7.444 -33.417 1.00 45.69 108 PRO A CA 1
ATOM 810 C C . PRO A 1 108 ? 11.461 8.740 -33.587 1.00 45.69 108 PRO A C 1
ATOM 812 O O . PRO A 1 108 ? 12.043 9.823 -33.558 1.00 45.69 108 PRO A O 1
ATOM 815 N N . ASP A 1 109 ? 10.150 8.628 -33.794 1.00 42.12 109 ASP A N 1
ATOM 816 C CA . ASP A 1 109 ? 9.258 9.786 -33.839 1.00 42.12 109 ASP A CA 1
ATOM 817 C C . ASP A 1 109 ? 8.646 10.047 -32.456 1.00 42.12 109 ASP A C 1
ATOM 819 O O . ASP A 1 109 ? 8.020 9.189 -31.825 1.00 42.12 109 ASP A O 1
ATOM 823 N N . GLU A 1 110 ? 8.881 11.266 -31.982 1.00 46.72 110 GLU A N 1
ATOM 824 C CA . GLU A 1 110 ? 8.341 11.861 -30.769 1.00 46.72 110 GLU A CA 1
ATOM 825 C C . GLU A 1 110 ? 6.822 12.042 -30.897 1.00 46.72 110 GLU A C 1
ATOM 827 O O . GLU A 1 110 ? 6.353 13.063 -31.386 1.00 46.72 110 GLU A O 1
ATOM 832 N N . ALA A 1 111 ? 6.038 11.067 -30.440 1.00 41.03 111 ALA A N 1
ATOM 833 C CA . ALA A 1 111 ? 4.720 11.281 -29.838 1.00 41.03 111 ALA A CA 1
ATOM 834 C C . ALA A 1 111 ? 4.158 9.932 -29.385 1.00 41.03 111 ALA A C 1
ATOM 836 O O . ALA A 1 111 ? 3.696 9.134 -30.203 1.00 41.03 111 ALA A O 1
ATOM 837 N N . ALA A 1 112 ? 4.140 9.692 -28.073 1.00 42.12 112 ALA A N 1
ATOM 838 C CA . ALA A 1 112 ? 3.269 8.683 -27.482 1.00 42.12 112 ALA A CA 1
ATOM 839 C C . ALA A 1 112 ? 1.811 9.124 -27.712 1.00 42.12 112 ALA A C 1
ATOM 841 O O . ALA A 1 112 ? 1.222 9.839 -26.908 1.00 42.12 112 ALA A O 1
ATOM 842 N N . THR A 1 113 ? 1.278 8.797 -28.886 1.00 44.84 113 THR A N 1
ATOM 843 C CA . THR A 1 113 ? -0.114 9.023 -29.272 1.00 44.84 113 THR A CA 1
ATOM 844 C C . THR A 1 113 ? -1.000 7.943 -28.654 1.00 44.84 113 THR A C 1
ATOM 846 O O . THR A 1 113 ? -0.550 6.824 -28.398 1.00 44.84 113 THR A O 1
ATOM 849 N N . ASP A 1 114 ? -2.274 8.286 -28.439 1.00 45.38 114 ASP A N 1
ATOM 850 C CA . ASP A 1 114 ? -3.328 7.451 -27.836 1.00 45.38 114 ASP A CA 1
ATOM 851 C C . ASP A 1 114 ? -3.437 6.023 -28.423 1.00 45.38 114 ASP A C 1
ATOM 853 O O . ASP A 1 114 ? -3.965 5.121 -27.776 1.00 45.38 114 ASP A O 1
ATOM 857 N N . GLU A 1 115 ? -2.888 5.774 -29.616 1.00 47.75 115 GLU A N 1
ATOM 858 C CA . GLU A 1 115 ? -2.865 4.456 -30.256 1.00 47.75 115 GLU A CA 1
ATOM 859 C C . GLU A 1 115 ? -1.972 3.426 -29.537 1.00 47.75 115 GLU A C 1
ATOM 861 O O . GLU A 1 115 ? -2.257 2.228 -29.627 1.00 47.75 115 GLU A O 1
ATOM 866 N N . HIS A 1 116 ? -0.953 3.851 -28.774 1.00 49.34 116 HIS A N 1
ATOM 867 C CA . HIS A 1 116 ? -0.028 2.941 -28.078 1.00 49.34 116 HIS A CA 1
ATOM 868 C C . HIS A 1 116 ? -0.737 2.050 -27.045 1.00 49.34 116 HIS A C 1
ATOM 870 O O . HIS A 1 116 ? -0.413 0.870 -26.908 1.00 49.34 116 HIS A O 1
ATOM 876 N N . TRP A 1 117 ? -1.752 2.582 -26.361 1.00 43.47 117 TRP A N 1
ATOM 877 C CA . TRP A 1 117 ? -2.448 1.878 -25.280 1.00 43.47 117 TRP A CA 1
ATOM 878 C C . TRP A 1 117 ? -3.458 0.838 -25.786 1.00 43.47 117 TRP A C 1
ATOM 880 O O . TRP A 1 117 ? -3.718 -0.153 -25.109 1.00 43.47 117 TRP A O 1
ATOM 890 N N . SER A 1 118 ? -3.962 1.000 -27.013 1.00 45.19 118 SER A N 1
ATOM 891 C CA . SER A 1 118 ? -4.916 0.078 -27.655 1.00 45.19 118 SER A CA 1
ATOM 892 C C . SER A 1 118 ? -4.304 -1.268 -28.062 1.00 45.19 118 SER A C 1
ATOM 894 O O . SER A 1 118 ? -5.038 -2.229 -28.294 1.00 45.19 118 SER A O 1
ATOM 896 N N . ARG A 1 119 ? -2.970 -1.351 -28.179 1.00 45.78 119 ARG A N 1
ATOM 897 C CA . ARG A 1 119 ? -2.263 -2.572 -28.605 1.00 45.78 119 ARG A CA 1
ATOM 898 C C . ARG A 1 119 ? -2.155 -3.615 -27.489 1.00 45.78 119 ARG A C 1
ATOM 900 O O . ARG A 1 119 ? -2.019 -4.796 -27.785 1.00 45.78 119 ARG A O 1
ATOM 907 N N . PHE A 1 120 ? -2.299 -3.207 -26.230 1.00 47.06 120 PHE A N 1
ATOM 908 C CA . PHE A 1 120 ? -2.288 -4.093 -25.060 1.00 47.06 120 PHE A CA 1
ATOM 909 C C . PHE A 1 120 ? -3.669 -4.687 -24.759 1.00 47.06 120 PHE A C 1
ATOM 911 O O . PHE A 1 120 ? -4.043 -4.841 -23.596 1.00 47.06 120 PHE A O 1
ATOM 918 N N . GLY A 1 121 ? -4.435 -5.001 -25.812 1.00 42.22 121 GLY A N 1
ATOM 919 C CA . GLY A 1 121 ? -5.718 -5.685 -25.687 1.00 42.22 121 GLY A CA 1
ATOM 920 C C . GLY A 1 121 ? -5.596 -6.924 -24.789 1.00 42.22 121 GLY A C 1
ATOM 921 O O . GLY A 1 121 ? -4.511 -7.498 -24.685 1.00 42.22 121 GLY A O 1
ATOM 922 N N . PRO A 1 122 ? -6.684 -7.329 -24.113 1.00 42.78 122 PRO A N 1
ATOM 923 C CA . PRO A 1 122 ? -6.652 -8.377 -23.108 1.00 42.78 122 PRO A CA 1
ATOM 924 C C . PRO A 1 122 ? -6.477 -9.724 -23.804 1.00 42.78 122 PRO A C 1
ATOM 926 O O . PRO A 1 122 ? -7.445 -10.458 -23.984 1.00 42.78 122 PRO A O 1
ATOM 929 N N . GLU A 1 123 ? -5.263 -10.061 -24.229 1.00 44.19 123 GLU A N 1
ATOM 930 C CA . GLU A 1 123 ? -4.932 -11.455 -24.451 1.00 44.19 123 GLU A CA 1
ATOM 931 C C . GLU A 1 123 ? -4.985 -12.122 -23.079 1.00 44.19 123 GLU A C 1
ATOM 933 O O . GLU A 1 123 ? -4.228 -11.756 -22.175 1.00 44.19 123 GLU A O 1
ATOM 938 N N . PRO A 1 124 ? -5.946 -13.031 -22.851 1.00 44.62 124 PRO A N 1
ATOM 939 C CA . PRO A 1 124 ? -6.041 -13.704 -21.580 1.00 44.62 124 PRO A CA 1
ATOM 940 C C . PRO A 1 124 ? -4.827 -14.621 -21.479 1.00 44.62 124 PRO A C 1
ATOM 942 O O . PRO A 1 124 ? -4.815 -15.703 -22.065 1.00 44.62 124 PRO A O 1
ATOM 945 N N . TYR A 1 125 ? -3.808 -14.213 -20.715 1.00 48.34 125 TYR A N 1
ATOM 946 C CA . TYR A 1 125 ? -2.895 -15.203 -20.165 1.00 48.34 125 TYR A CA 1
ATOM 947 C C . TYR A 1 125 ? -3.779 -16.220 -19.435 1.00 48.34 125 TYR A C 1
ATOM 949 O O . TYR A 1 125 ? -4.655 -15.800 -18.663 1.00 48.34 125 TYR A O 1
ATOM 957 N N . PRO A 1 126 ? -3.650 -17.518 -19.751 1.00 47.84 126 PRO A N 1
ATOM 958 C CA . PRO A 1 126 ? -4.614 -18.518 -19.334 1.00 47.84 126 PRO A CA 1
ATOM 959 C C . PRO A 1 126 ? -4.783 -18.472 -17.820 1.00 47.84 126 PRO A C 1
ATOM 961 O O . PRO A 1 126 ? -3.861 -18.088 -17.097 1.00 47.84 126 PRO A O 1
ATOM 964 N N . ASP A 1 127 ? -5.954 -18.903 -17.353 1.00 53.84 127 ASP A N 1
ATOM 965 C CA . ASP A 1 127 ? -6.265 -19.238 -15.961 1.00 53.84 127 ASP A CA 1
ATOM 966 C C . ASP A 1 127 ? -5.376 -20.381 -15.438 1.00 53.84 127 ASP A C 1
ATOM 968 O O . ASP A 1 127 ? -5.855 -21.349 -14.851 1.00 53.84 127 ASP A O 1
ATOM 972 N N . ALA A 1 128 ? -4.070 -20.297 -15.681 1.00 57.38 128 ALA A N 1
ATOM 973 C CA . ALA A 1 128 ? -3.066 -21.140 -15.106 1.00 57.38 128 ALA A CA 1
ATOM 974 C C . ALA A 1 128 ? -3.241 -21.000 -13.592 1.00 57.38 128 ALA A C 1
ATOM 976 O O . ALA A 1 128 ? -3.090 -19.892 -13.053 1.00 57.38 128 ALA A O 1
ATOM 977 N N . PRO A 1 129 ? -3.644 -22.084 -12.911 1.00 60.75 129 PRO A N 1
ATOM 978 C CA . PRO A 1 129 ? -3.694 -22.073 -11.467 1.00 60.75 129 PRO A CA 1
ATOM 979 C C . PRO A 1 129 ? -2.309 -21.685 -10.953 1.00 60.75 129 PRO A C 1
ATOM 981 O O . PRO A 1 129 ? -1.290 -21.954 -11.600 1.00 60.75 129 PRO A O 1
ATOM 984 N N . TRP A 1 130 ? -2.280 -21.017 -9.800 1.00 60.12 130 TRP A N 1
ATOM 985 C CA . TRP A 1 130 ? -1.023 -20.819 -9.093 1.00 60.12 130 TRP A CA 1
ATOM 986 C C . TRP A 1 130 ? -0.321 -22.178 -8.987 1.00 60.12 130 TRP A C 1
ATOM 988 O O . TRP A 1 130 ? -1.006 -23.174 -8.731 1.00 60.12 130 TRP A O 1
ATOM 998 N N . PRO A 1 131 ? 1.001 -22.259 -9.226 1.00 68.81 131 PRO A N 1
ATOM 999 C CA . PRO A 1 131 ? 1.710 -23.489 -8.919 1.00 68.81 131 PRO A CA 1
ATOM 1000 C C . PRO A 1 131 ? 1.418 -23.844 -7.459 1.00 68.81 131 PRO A C 1
ATOM 1002 O O . PRO A 1 131 ? 1.355 -22.944 -6.618 1.00 68.81 131 PRO A O 1
ATOM 1005 N N . ASP A 1 132 ? 1.198 -25.131 -7.179 1.00 62.91 132 ASP A N 1
ATOM 1006 C CA . ASP A 1 132 ? 0.992 -25.602 -5.811 1.00 62.91 132 ASP A CA 1
ATOM 1007 C C . ASP A 1 132 ? 2.145 -25.056 -4.946 1.00 62.91 132 ASP A C 1
ATOM 1009 O O . ASP A 1 132 ? 3.310 -25.379 -5.190 1.00 62.91 132 ASP A O 1
ATOM 1013 N N . HIS A 1 133 ? 1.811 -24.185 -3.984 1.00 69.06 133 HIS A N 1
ATOM 1014 C CA . HIS A 1 133 ? 2.740 -23.386 -3.167 1.00 69.06 133 HIS A CA 1
ATOM 1015 C C . HIS A 1 133 ? 3.521 -22.288 -3.921 1.00 69.06 133 HIS A C 1
ATOM 1017 O O . HIS A 1 133 ? 4.748 -22.349 -4.047 1.00 69.06 133 HIS A O 1
ATOM 1023 N N . ASP A 1 134 ? 2.832 -21.230 -4.370 1.00 82.38 134 ASP A N 1
ATOM 1024 C CA . ASP A 1 134 ? 3.499 -19.981 -4.760 1.00 82.38 134 ASP A CA 1
ATOM 1025 C C . ASP A 1 134 ? 3.734 -19.108 -3.510 1.00 82.38 134 ASP A C 1
ATOM 1027 O O . ASP A 1 134 ? 2.768 -18.589 -2.942 1.00 82.38 134 ASP A O 1
ATOM 1031 N N . PRO A 1 135 ? 4.995 -18.861 -3.099 1.00 84.00 135 PRO A N 1
ATOM 1032 C CA . PRO A 1 135 ? 5.287 -18.048 -1.920 1.00 84.00 135 PRO A CA 1
ATOM 1033 C C . PRO A 1 135 ? 4.722 -16.624 -2.023 1.00 84.00 135 PRO A C 1
ATOM 1035 O O . PRO A 1 135 ? 4.471 -15.990 -1.001 1.00 84.00 135 PRO A O 1
ATOM 1038 N N . VAL A 1 136 ? 4.515 -16.103 -3.239 1.00 85.38 136 VAL A N 1
ATOM 1039 C CA . VAL A 1 136 ? 3.869 -14.804 -3.472 1.00 85.38 136 VAL A CA 1
ATOM 1040 C C . VAL A 1 136 ? 2.388 -14.851 -3.106 1.00 85.38 136 VAL A C 1
ATOM 1042 O O . VAL A 1 136 ? 1.879 -13.889 -2.532 1.00 85.38 136 VAL A O 1
ATOM 1045 N N . HIS A 1 137 ? 1.702 -15.946 -3.440 1.00 85.94 137 HIS A N 1
ATOM 1046 C CA . HIS A 1 137 ? 0.301 -16.139 -3.082 1.00 85.94 137 HIS A CA 1
ATOM 1047 C C . HIS A 1 137 ? 0.153 -16.264 -1.570 1.00 85.94 137 HIS A C 1
ATOM 1049 O O . HIS A 1 137 ? -0.594 -15.493 -0.977 1.00 85.94 137 HIS A O 1
ATOM 1055 N N . ASP A 1 138 ? 0.950 -17.140 -0.956 1.00 87.62 138 ASP A N 1
ATOM 1056 C CA . ASP A 1 138 ? 0.926 -17.391 0.487 1.00 87.62 138 ASP A CA 1
ATOM 1057 C C . ASP A 1 138 ? 1.211 -16.106 1.283 1.00 87.62 138 ASP A C 1
ATOM 1059 O O . ASP A 1 138 ? 0.558 -15.814 2.284 1.00 87.62 138 ASP A O 1
ATOM 1063 N N . ALA A 1 139 ? 2.158 -15.285 0.815 1.00 87.56 139 ALA A N 1
ATOM 1064 C CA . ALA A 1 139 ? 2.484 -14.007 1.443 1.00 87.56 139 ALA A CA 1
ATOM 1065 C C . ALA A 1 139 ? 1.351 -12.975 1.362 1.00 87.56 139 ALA A C 1
ATOM 1067 O O . ALA A 1 139 ? 1.230 -12.135 2.253 1.00 87.56 139 ALA A O 1
ATOM 1068 N N . LEU A 1 140 ? 0.558 -12.998 0.289 1.00 87.38 140 LEU A N 1
ATOM 1069 C CA . LEU A 1 140 ? -0.566 -12.086 0.097 1.00 87.38 140 LEU A CA 1
ATOM 1070 C C . LEU A 1 140 ? -1.823 -12.546 0.820 1.00 87.38 140 LEU A C 1
ATOM 1072 O O . LEU A 1 140 ? -2.514 -11.702 1.381 1.00 87.38 140 LEU A O 1
ATOM 1076 N N . ASP A 1 141 ? -2.091 -13.849 0.825 1.00 88.50 141 ASP A N 1
ATOM 1077 C CA . ASP A 1 141 ? -3.197 -14.459 1.564 1.00 88.50 141 ASP A CA 1
ATOM 1078 C C . ASP A 1 141 ? -3.024 -14.254 3.079 1.00 88.50 141 ASP A C 1
ATOM 1080 O O . ASP A 1 141 ? -3.967 -13.926 3.795 1.00 88.50 141 ASP A O 1
ATOM 1084 N N . ALA A 1 142 ? -1.778 -14.311 3.564 1.00 88.81 142 ALA A N 1
ATOM 1085 C CA . ALA A 1 142 ? -1.442 -13.977 4.947 1.00 88.81 142 ALA A CA 1
ATOM 1086 C C . ALA A 1 142 ? -1.473 -12.463 5.259 1.00 88.81 142 ALA A C 1
ATOM 1088 O O . ALA A 1 142 ? -1.423 -12.077 6.433 1.00 88.81 142 ALA A O 1
ATOM 1089 N N . ALA A 1 143 ? -1.514 -11.594 4.243 1.00 92.19 143 ALA A N 1
ATOM 1090 C CA . ALA A 1 143 ? -1.495 -10.147 4.429 1.00 92.19 143 ALA A CA 1
ATOM 1091 C C . ALA A 1 143 ? -2.897 -9.578 4.651 1.00 92.19 143 ALA A C 1
ATOM 1093 O O . ALA A 1 143 ? -3.875 -9.969 4.024 1.00 92.19 143 ALA A O 1
ATOM 1094 N N . THR A 1 144 ? -2.995 -8.572 5.515 1.00 94.12 144 THR A N 1
ATOM 1095 C CA . THR A 1 144 ? -4.262 -7.877 5.786 1.00 94.12 144 THR A CA 1
ATOM 1096 C C . THR A 1 144 ? -4.655 -6.947 4.645 1.00 94.12 144 THR A C 1
ATOM 1098 O O . THR A 1 144 ? -5.833 -6.748 4.364 1.00 94.12 14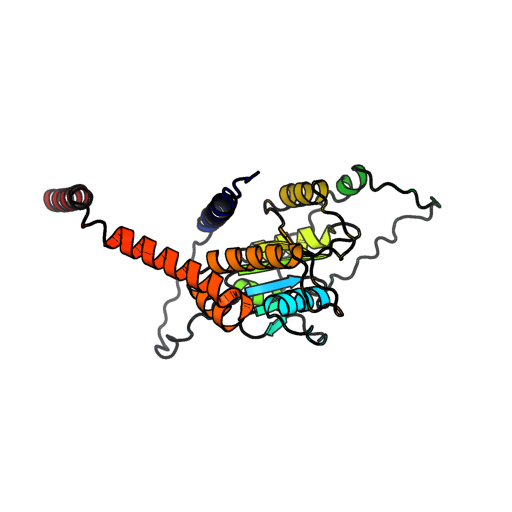4 THR A O 1
ATOM 1101 N N . CYS A 1 145 ? -3.661 -6.345 4.000 1.00 95.31 145 CYS A N 1
ATOM 1102 C CA . CYS A 1 145 ? -3.811 -5.521 2.809 1.00 95.31 145 CYS A CA 1
ATOM 1103 C C . CYS A 1 145 ? -2.477 -5.476 2.055 1.00 95.31 145 CYS A C 1
ATOM 1105 O O . CYS A 1 145 ? -1.427 -5.827 2.603 1.00 95.31 145 CYS A O 1
ATOM 1107 N N . GLY A 1 146 ? -2.506 -5.035 0.799 1.00 95.38 146 GLY A N 1
ATOM 1108 C CA . GLY A 1 146 ? -1.308 -4.924 -0.020 1.00 95.38 146 GLY A CA 1
ATOM 1109 C C . GLY A 1 146 ? -1.239 -3.661 -0.870 1.00 95.38 146 GLY A C 1
ATOM 1110 O O . GLY A 1 146 ? -2.245 -3.081 -1.273 1.00 95.38 146 GLY A O 1
ATOM 1111 N N . LEU A 1 147 ? -0.012 -3.246 -1.157 1.00 96.81 147 LEU A N 1
ATOM 1112 C CA . LEU A 1 147 ? 0.330 -2.191 -2.099 1.00 96.81 147 LEU A CA 1
ATOM 1113 C C . LEU A 1 147 ? 0.934 -2.844 -3.340 1.00 96.81 147 LEU A C 1
ATOM 1115 O O . LEU A 1 147 ? 1.894 -3.602 -3.226 1.00 96.81 147 LEU A O 1
ATOM 1119 N N . PHE A 1 148 ? 0.394 -2.547 -4.513 1.00 95.25 148 PHE A N 1
ATOM 1120 C CA . PHE A 1 148 ? 0.934 -2.971 -5.796 1.00 95.25 148 PHE A CA 1
ATOM 1121 C C . PHE A 1 148 ? 1.609 -1.779 -6.471 1.00 95.25 148 PHE A C 1
ATOM 1123 O O . PHE A 1 148 ? 0.933 -0.834 -6.881 1.00 95.25 148 PHE A O 1
ATOM 1130 N N . LEU A 1 149 ? 2.941 -1.797 -6.524 1.00 93.75 149 LEU A N 1
ATOM 1131 C CA . LEU A 1 149 ? 3.734 -0.684 -7.033 1.00 93.75 149 LEU A CA 1
ATOM 1132 C C . LEU A 1 149 ? 4.041 -0.876 -8.504 1.00 93.75 149 LEU A C 1
ATOM 1134 O O . LEU A 1 149 ? 4.475 -1.950 -8.930 1.00 93.75 149 LEU A O 1
ATOM 1138 N N . LEU A 1 150 ? 3.906 0.212 -9.244 1.00 89.25 150 LEU A N 1
ATOM 1139 C CA . LEU A 1 150 ? 4.200 0.259 -10.659 1.00 89.25 150 LEU A CA 1
ATOM 1140 C C . LEU A 1 150 ? 5.202 1.369 -10.934 1.00 89.25 150 LEU A C 1
ATOM 1142 O O . LEU A 1 150 ? 4.950 2.520 -10.552 1.00 89.25 150 LEU A O 1
ATOM 1146 N N . PRO A 1 151 ? 6.323 1.050 -11.594 1.00 83.94 151 PRO A N 1
ATOM 1147 C CA . PRO A 1 151 ? 7.190 2.085 -12.121 1.00 83.94 151 PRO A CA 1
ATOM 1148 C C . PRO A 1 151 ? 6.414 2.873 -13.184 1.00 83.94 151 PRO A C 1
ATOM 1150 O O . PRO A 1 151 ? 5.775 2.280 -14.054 1.00 83.94 151 PRO A O 1
ATOM 1153 N N . VAL A 1 152 ? 6.446 4.204 -13.106 1.00 74.06 152 VAL A N 1
ATOM 1154 C CA . VAL A 1 152 ? 6.006 5.039 -14.232 1.00 74.06 152 VAL A CA 1
ATOM 1155 C C . VAL A 1 152 ? 7.197 5.089 -15.185 1.00 74.06 152 VAL A C 1
ATOM 1157 O O . VAL A 1 152 ? 8.305 5.420 -14.785 1.00 74.06 152 VAL A O 1
ATOM 1160 N N . GLY A 1 153 ? 7.001 4.597 -16.400 1.00 69.12 153 GLY A N 1
ATOM 1161 C CA . GLY A 1 153 ? 8.052 4.341 -17.381 1.00 69.12 153 GLY A CA 1
ATOM 1162 C C . GLY A 1 153 ? 7.423 3.838 -18.683 1.00 69.12 153 GLY A C 1
ATOM 1163 O O . GLY A 1 153 ? 6.212 4.011 -18.852 1.00 69.12 153 GLY A O 1
ATOM 1164 N N . PRO A 1 154 ? 8.185 3.220 -19.609 1.00 54.00 154 PRO A N 1
ATOM 1165 C CA . PRO A 1 154 ? 7.637 2.747 -20.876 1.00 54.00 154 PRO A CA 1
ATOM 1166 C C . PRO A 1 154 ? 6.576 1.674 -20.617 1.00 54.00 154 PRO A C 1
ATOM 1168 O O . PRO A 1 154 ? 6.908 0.528 -20.329 1.00 54.00 154 PRO A O 1
ATOM 1171 N N . ALA A 1 155 ? 5.324 2.125 -20.709 1.00 55.31 155 ALA A N 1
ATOM 1172 C CA . ALA A 1 155 ? 4.060 1.417 -20.616 1.00 55.31 155 ALA A CA 1
ATOM 1173 C C . ALA A 1 155 ? 3.905 0.447 -19.437 1.00 55.31 155 ALA A C 1
ATOM 1175 O O . ALA A 1 155 ? 4.601 -0.556 -19.310 1.00 55.31 155 ALA A O 1
ATOM 1176 N N . TRP A 1 156 ? 2.874 0.697 -18.626 1.00 70.19 156 TRP A N 1
ATOM 1177 C CA . TRP A 1 156 ? 2.173 -0.352 -17.891 1.00 70.19 156 TRP A CA 1
ATOM 1178 C C . TRP A 1 156 ? 2.065 -1.602 -18.785 1.00 70.19 156 TRP A C 1
ATOM 1180 O O . TRP A 1 156 ? 1.397 -1.568 -19.823 1.00 70.19 156 TRP A O 1
ATOM 1190 N N . LYS A 1 157 ? 2.789 -2.676 -18.443 1.00 77.06 157 LYS A N 1
ATOM 1191 C CA . LYS A 1 157 ? 2.900 -3.851 -19.315 1.00 77.06 157 LYS A CA 1
ATOM 1192 C C . LYS A 1 157 ? 1.668 -4.732 -19.128 1.00 77.06 157 LYS A C 1
ATOM 1194 O O . LYS A 1 157 ? 1.101 -4.798 -18.036 1.00 77.06 157 LYS A O 1
ATOM 1199 N N . SER A 1 158 ? 1.288 -5.494 -20.154 1.00 76.00 158 SER A N 1
ATOM 1200 C CA . SER A 1 158 ? 0.263 -6.547 -20.026 1.00 76.00 158 SER A CA 1
ATOM 1201 C C . SER A 1 158 ? 0.578 -7.492 -18.857 1.00 76.00 158 SER A C 1
ATOM 1203 O O . SER A 1 158 ? -0.301 -7.832 -18.066 1.00 76.00 158 SER A O 1
ATOM 1205 N N . THR A 1 159 ? 1.861 -7.811 -18.653 1.00 80.31 159 THR A N 1
ATOM 1206 C CA . THR A 1 159 ? 2.349 -8.594 -17.509 1.00 80.31 159 THR A CA 1
ATOM 1207 C C . THR A 1 159 ? 1.922 -8.016 -16.156 1.00 80.31 159 THR A C 1
ATOM 1209 O O . THR A 1 159 ? 1.637 -8.781 -15.237 1.00 80.31 159 THR A O 1
ATOM 1212 N N . ASP A 1 160 ? 1.846 -6.690 -16.016 1.00 84.31 160 ASP A N 1
ATOM 1213 C CA . ASP A 1 160 ? 1.473 -6.037 -14.761 1.00 84.31 160 ASP A CA 1
ATOM 1214 C C . ASP A 1 160 ? -0.044 -6.102 -14.517 1.00 84.31 160 ASP A C 1
ATOM 1216 O O . ASP A 1 160 ? -0.459 -6.322 -13.379 1.00 84.31 160 ASP A O 1
ATOM 1220 N N . ILE A 1 161 ? -0.874 -6.033 -15.574 1.00 80.19 161 ILE A N 1
ATOM 1221 C CA . ILE A 1 161 ? -2.327 -6.319 -15.498 1.00 80.19 161 ILE A CA 1
ATOM 1222 C C . ILE A 1 161 ? -2.549 -7.736 -15.005 1.00 80.19 161 ILE A C 1
ATOM 1224 O O . ILE A 1 161 ? -3.362 -7.972 -14.107 1.00 80.19 161 ILE A O 1
ATOM 1228 N N . HIS A 1 162 ? -1.845 -8.686 -15.618 1.00 80.62 162 HIS A N 1
ATOM 1229 C CA . HIS A 1 162 ? -1.990 -10.092 -15.288 1.00 80.62 162 HIS A CA 1
ATOM 1230 C C . HIS A 1 162 ? -1.552 -10.351 -13.861 1.00 80.62 162 HIS A C 1
ATOM 1232 O O . HIS A 1 162 ? -2.300 -10.969 -13.108 1.00 80.62 162 HIS A O 1
ATOM 1238 N N . LEU A 1 163 ? -0.395 -9.819 -13.462 1.00 83.56 163 LEU A N 1
ATOM 1239 C CA . LEU A 1 163 ? 0.079 -9.913 -12.093 1.00 83.56 163 LEU A CA 1
ATOM 1240 C C . LEU A 1 163 ? -0.947 -9.314 -11.128 1.00 83.56 163 LEU A C 1
ATOM 1242 O O . LEU A 1 163 ? -1.386 -10.021 -10.231 1.00 83.56 163 LEU A O 1
ATOM 1246 N N . PHE A 1 164 ? -1.412 -8.081 -11.345 1.00 87.88 164 PHE A N 1
ATOM 1247 C CA . PHE A 1 164 ? -2.425 -7.452 -10.495 1.00 87.88 164 PHE A CA 1
ATOM 1248 C C . PHE A 1 164 ? -3.705 -8.292 -10.387 1.00 87.88 164 PHE A C 1
ATOM 1250 O O . PHE A 1 164 ? -4.193 -8.555 -9.287 1.00 87.88 164 PHE A O 1
ATOM 1257 N N . SER A 1 165 ? -4.224 -8.766 -11.522 1.00 84.75 165 SER A N 1
ATOM 1258 C CA . SER A 1 165 ? -5.412 -9.624 -11.580 1.00 84.75 165 SER A CA 1
ATOM 1259 C C . SER A 1 165 ? -5.198 -10.928 -10.814 1.00 84.75 165 SER A C 1
ATOM 1261 O O . SER A 1 165 ? -6.098 -11.389 -10.112 1.00 84.75 165 SER A O 1
ATOM 1263 N N . ARG A 1 166 ? -3.989 -11.495 -10.899 1.00 82.06 166 ARG A N 1
ATOM 1264 C CA . ARG A 1 166 ? -3.573 -12.685 -10.158 1.00 82.06 166 ARG A CA 1
ATOM 1265 C C . ARG A 1 166 ? -3.554 -12.413 -8.656 1.00 82.06 166 ARG A C 1
ATOM 1267 O O . ARG A 1 166 ? -4.165 -13.170 -7.910 1.00 82.06 166 ARG A O 1
ATOM 1274 N N . LEU A 1 167 ? -2.924 -11.320 -8.216 1.00 85.62 167 LEU A N 1
ATOM 1275 C CA . LEU A 1 167 ? -2.851 -10.940 -6.799 1.00 85.62 167 LEU A CA 1
ATOM 1276 C C . LEU A 1 167 ? -4.242 -10.658 -6.215 1.00 85.62 167 LEU A C 1
ATOM 1278 O O . LEU A 1 167 ? -4.534 -11.076 -5.101 1.00 85.62 167 LEU A O 1
ATOM 1282 N N . ARG A 1 168 ? -5.137 -10.028 -6.984 1.00 87.19 168 ARG A N 1
ATOM 1283 C CA . ARG A 1 168 ? -6.512 -9.733 -6.553 1.00 87.19 168 ARG A CA 1
ATOM 1284 C C . ARG A 1 168 ? -7.323 -10.990 -6.222 1.00 87.19 168 ARG A C 1
ATOM 1286 O O . ARG A 1 168 ? -8.224 -10.925 -5.389 1.00 87.19 168 ARG A O 1
ATOM 1293 N N . ARG A 1 169 ? -7.008 -12.138 -6.835 1.00 85.00 169 ARG A N 1
ATOM 1294 C CA . ARG A 1 169 ? -7.674 -13.421 -6.543 1.00 85.00 169 ARG A CA 1
ATOM 1295 C C . ARG A 1 169 ? -7.377 -13.950 -5.136 1.00 85.00 169 ARG A C 1
ATOM 1297 O O . ARG A 1 169 ? -8.144 -14.780 -4.669 1.00 85.00 169 ARG A O 1
ATOM 1304 N N . ALA A 1 170 ? -6.337 -13.455 -4.457 1.00 84.12 170 ALA A N 1
ATOM 1305 C CA . ALA A 1 170 ? -6.068 -13.788 -3.054 1.00 84.12 170 ALA A CA 1
ATOM 1306 C C . ALA A 1 170 ? -7.118 -13.208 -2.082 1.00 84.12 170 ALA A C 1
ATOM 1308 O O . ALA A 1 170 ? -7.116 -13.534 -0.908 1.00 84.12 170 ALA A O 1
ATOM 1309 N N . GLY A 1 171 ? -8.022 -12.328 -2.536 1.00 85.62 171 GLY A N 1
ATOM 1310 C CA . GLY A 1 171 ? -9.069 -11.742 -1.686 1.00 85.62 171 GLY A CA 1
ATOM 1311 C C . GLY A 1 171 ? -8.590 -10.598 -0.784 1.00 85.62 171 GLY A C 1
ATOM 1312 O O . GLY A 1 171 ? -9.417 -9.833 -0.281 1.00 85.62 171 GLY A O 1
ATOM 1313 N N . THR A 1 172 ? -7.277 -10.420 -0.653 1.00 89.44 172 THR A N 1
ATOM 1314 C CA . THR A 1 172 ? -6.642 -9.322 0.080 1.00 89.44 172 THR A CA 1
ATOM 1315 C C . THR A 1 172 ? -6.917 -7.968 -0.589 1.00 89.44 172 THR A C 1
ATOM 1317 O O . THR A 1 172 ? -6.741 -7.835 -1.804 1.00 89.44 172 THR A O 1
ATOM 1320 N N . PRO A 1 173 ? -7.332 -6.928 0.161 1.00 93.31 173 PRO A N 1
ATOM 1321 C CA . PRO A 1 173 ? -7.470 -5.574 -0.370 1.00 93.31 173 PRO A CA 1
ATOM 1322 C C . PRO A 1 173 ? -6.147 -5.059 -0.952 1.00 93.31 173 PRO A C 1
ATOM 1324 O O . PRO A 1 173 ? -5.129 -5.055 -0.261 1.00 93.31 173 PRO A O 1
ATOM 1327 N N . LEU A 1 174 ? -6.166 -4.590 -2.204 1.00 93.94 174 LEU A N 1
ATOM 1328 C CA . LEU A 1 174 ? -4.986 -4.073 -2.904 1.00 93.94 174 LEU A CA 1
ATOM 1329 C C . LEU A 1 174 ? -5.181 -2.619 -3.343 1.00 93.94 174 LEU A C 1
ATOM 1331 O O . LEU A 1 174 ? -6.183 -2.290 -3.978 1.00 93.94 174 LEU A O 1
ATOM 1335 N N . MET A 1 175 ? -4.193 -1.771 -3.057 1.00 94.94 175 MET A N 1
ATOM 1336 C CA . MET A 1 175 ? -4.050 -0.439 -3.649 1.00 94.94 175 MET A CA 1
ATOM 1337 C C . MET A 1 175 ? -3.022 -0.482 -4.774 1.00 94.94 175 MET A C 1
ATOM 1339 O O . MET A 1 175 ? -1.947 -1.053 -4.608 1.00 94.94 175 MET A O 1
ATOM 1343 N N . ILE A 1 176 ? -3.316 0.194 -5.881 1.00 94.69 176 ILE A N 1
ATOM 1344 C CA . ILE A 1 176 ? -2.348 0.434 -6.952 1.00 94.69 176 ILE A CA 1
ATOM 1345 C C . ILE A 1 176 ? -1.616 1.749 -6.675 1.00 94.69 176 ILE A C 1
ATOM 1347 O O . ILE A 1 176 ? -2.257 2.774 -6.441 1.00 94.69 176 ILE A O 1
ATOM 1351 N N . VAL A 1 177 ? -0.285 1.732 -6.720 1.00 94.56 177 VAL A N 1
ATOM 1352 C CA . VAL A 1 177 ? 0.559 2.913 -6.512 1.00 94.56 177 VAL A CA 1
ATOM 1353 C C . VAL A 1 177 ? 1.488 3.097 -7.705 1.00 94.56 177 VAL A C 1
ATOM 1355 O O . VAL A 1 177 ? 2.340 2.255 -7.977 1.00 94.56 177 VAL A O 1
ATOM 1358 N N . PHE A 1 178 ? 1.356 4.227 -8.387 1.00 91.94 178 PHE A N 1
ATOM 1359 C CA . PHE A 1 178 ? 2.335 4.689 -9.356 1.00 91.94 178 PHE A CA 1
ATOM 1360 C C . PHE A 1 178 ? 3.491 5.378 -8.653 1.00 91.94 178 PHE A C 1
ATOM 1362 O O . PHE A 1 178 ? 3.290 6.276 -7.831 1.00 91.94 178 PHE A O 1
ATOM 1369 N N . CYS A 1 179 ? 4.705 4.983 -9.013 1.00 88.69 179 CYS A N 1
ATOM 1370 C CA . CYS A 1 179 ? 5.928 5.556 -8.478 1.00 88.69 179 CYS A CA 1
ATOM 1371 C C . CYS A 1 179 ? 6.744 6.212 -9.599 1.00 88.69 179 CYS A C 1
ATOM 1373 O O . CYS A 1 179 ? 7.688 5.589 -10.090 1.00 88.69 179 CYS A O 1
ATOM 1375 N N . PRO A 1 180 ? 6.373 7.435 -10.018 1.00 85.75 180 PRO A N 1
ATOM 1376 C CA . PRO A 1 180 ? 7.134 8.191 -11.002 1.00 85.75 180 PRO A CA 1
ATOM 1377 C C . PRO A 1 180 ? 8.531 8.565 -10.527 1.00 85.75 180 PRO A C 1
ATOM 1379 O O . PRO A 1 180 ? 8.776 8.728 -9.322 1.00 85.75 180 PRO A O 1
ATOM 1382 N N . GLU A 1 181 ? 9.432 8.731 -11.491 1.00 79.62 181 GLU A N 1
ATOM 1383 C CA . GLU A 1 181 ? 10.703 9.410 -11.277 1.00 79.62 181 GLU A CA 1
ATOM 1384 C C . GLU A 1 181 ? 10.485 10.915 -11.054 1.00 79.62 181 GLU A C 1
ATOM 1386 O O . GLU A 1 181 ? 9.377 11.433 -11.193 1.00 79.62 181 GLU A O 1
ATOM 1391 N N . GLU A 1 182 ? 11.523 11.635 -10.606 1.00 68.56 182 GLU A N 1
ATOM 1392 C CA . GLU A 1 182 ? 11.345 13.030 -10.174 1.00 68.56 182 GLU A CA 1
ATOM 1393 C C . GLU A 1 182 ? 10.883 13.974 -11.299 1.00 68.56 182 GLU A C 1
ATOM 1395 O O . GLU A 1 182 ? 10.233 14.977 -10.997 1.00 68.56 182 GLU A O 1
ATOM 1400 N N . ASP A 1 183 ? 11.181 13.628 -12.552 1.00 69.56 183 ASP A N 1
ATOM 1401 C CA . ASP A 1 183 ? 10.895 14.439 -13.738 1.00 69.56 183 ASP A CA 1
ATOM 1402 C C . ASP A 1 183 ? 9.622 14.000 -14.487 1.00 69.56 183 ASP A C 1
ATOM 1404 O O . ASP A 1 183 ? 9.183 14.687 -15.413 1.00 69.56 183 ASP A O 1
ATOM 1408 N N . ASP A 1 184 ? 8.997 12.893 -14.077 1.00 75.62 184 ASP A N 1
ATOM 1409 C CA . ASP A 1 184 ? 7.795 12.391 -14.735 1.00 75.62 184 ASP A CA 1
ATOM 1410 C C . ASP A 1 184 ? 6.577 13.241 -14.360 1.00 75.62 184 ASP A C 1
ATOM 1412 O O . ASP A 1 184 ? 6.275 13.503 -13.189 1.00 75.62 184 ASP A O 1
ATOM 1416 N N . LEU A 1 185 ? 5.832 13.656 -15.382 1.00 74.06 185 LEU A N 1
ATOM 1417 C CA . LEU A 1 185 ? 4.587 14.387 -15.204 1.00 74.06 185 LEU A CA 1
ATOM 1418 C C . LEU A 1 185 ? 3.441 13.421 -14.896 1.00 74.06 185 LEU A C 1
ATOM 1420 O O . LEU A 1 185 ? 3.377 12.305 -15.407 1.00 74.06 185 LEU A O 1
ATOM 1424 N N . PHE A 1 186 ? 2.505 13.883 -14.066 1.00 80.12 186 PHE A N 1
ATOM 1425 C CA . PHE A 1 186 ? 1.255 13.172 -13.823 1.00 80.12 186 PHE A CA 1
ATOM 1426 C C . PHE A 1 186 ? 0.508 12.945 -15.141 1.00 80.12 186 PHE A C 1
ATOM 1428 O O . PHE A 1 186 ? 0.177 13.907 -15.840 1.00 80.12 186 PHE A O 1
ATOM 1435 N N . ASP A 1 187 ? 0.203 11.682 -15.431 1.00 84.19 187 ASP A N 1
ATOM 1436 C CA . ASP A 1 187 ? -0.535 11.275 -16.620 1.00 84.19 187 ASP A CA 1
ATOM 1437 C C . ASP A 1 187 ? -1.947 10.804 -16.235 1.00 84.19 187 ASP A C 1
ATOM 1439 O O . ASP A 1 187 ? -2.174 9.716 -15.685 1.00 84.19 187 ASP A O 1
ATOM 1443 N N . GLN A 1 188 ? -2.924 11.665 -16.517 1.00 86.25 188 GLN A N 1
ATOM 1444 C CA . GLN A 1 188 ? -4.334 11.369 -16.283 1.00 86.25 188 GLN A CA 1
ATOM 1445 C C . GLN A 1 188 ? -4.827 10.238 -17.194 1.00 86.25 188 GLN A C 1
ATOM 1447 O O . GLN A 1 188 ? -5.592 9.392 -16.735 1.00 86.25 188 GLN A O 1
ATOM 1452 N N . THR A 1 189 ? -4.356 10.182 -18.442 1.00 86.88 189 THR A N 1
ATOM 1453 C CA . THR A 1 189 ? -4.757 9.171 -19.427 1.00 86.88 189 THR A CA 1
ATOM 1454 C C . THR A 1 189 ? -4.321 7.786 -18.969 1.00 86.88 189 THR A C 1
ATOM 1456 O O . THR A 1 189 ? -5.131 6.861 -18.945 1.00 86.88 189 THR A O 1
ATOM 1459 N N . LEU A 1 190 ? -3.079 7.655 -18.492 1.00 85.38 190 LEU A N 1
ATOM 1460 C CA . LEU A 1 190 ? -2.594 6.414 -17.886 1.00 85.38 190 LEU A CA 1
ATOM 1461 C C . LEU A 1 190 ? -3.423 6.018 -16.652 1.00 85.38 190 LEU A C 1
ATOM 1463 O O . LEU A 1 190 ? -3.763 4.850 -16.468 1.00 85.38 190 LEU A O 1
ATOM 1467 N N . SER A 1 191 ? -3.776 6.988 -15.807 1.00 88.12 191 SER A N 1
ATOM 1468 C CA . SER A 1 191 ? -4.588 6.740 -14.607 1.00 88.12 191 SER A CA 1
ATOM 1469 C C . SER A 1 191 ? -5.995 6.239 -14.933 1.00 88.12 191 SER A C 1
ATOM 1471 O O . SER A 1 191 ? -6.530 5.386 -14.219 1.00 88.12 191 SER A O 1
ATOM 1473 N N . ASP A 1 192 ? -6.603 6.781 -15.987 1.00 89.38 192 ASP A N 1
ATOM 1474 C CA . ASP A 1 192 ? -7.921 6.372 -16.464 1.00 89.38 192 ASP A CA 1
ATOM 1475 C C . ASP A 1 192 ? -7.867 5.003 -17.134 1.00 89.38 192 ASP A C 1
ATOM 1477 O O . ASP A 1 192 ? -8.657 4.135 -16.769 1.00 89.38 192 ASP A O 1
ATOM 1481 N N . TYR A 1 193 ? -6.866 4.754 -17.979 1.00 86.69 193 TYR A N 1
ATOM 1482 C CA . TYR A 1 193 ? -6.633 3.441 -18.577 1.00 86.69 193 TYR A CA 1
ATOM 1483 C C . TYR A 1 193 ? -6.493 2.346 -17.511 1.00 86.69 193 TYR A C 1
ATOM 1485 O O . TYR A 1 193 ? -7.194 1.336 -17.537 1.00 86.69 193 TYR A O 1
ATOM 1493 N N . VAL A 1 194 ? -5.644 2.560 -16.503 1.00 86.88 194 VAL A N 1
ATOM 1494 C CA . VAL A 1 194 ? -5.459 1.592 -15.413 1.00 86.88 194 VAL A CA 1
ATOM 1495 C C . VAL A 1 194 ? -6.734 1.370 -14.620 1.00 86.88 194 VAL A C 1
ATOM 1497 O O . VAL A 1 194 ? -7.044 0.234 -14.256 1.00 86.88 194 VAL A O 1
ATOM 1500 N N . PHE A 1 195 ? -7.488 2.432 -14.356 1.00 89.31 195 PHE A N 1
ATOM 1501 C CA . PHE A 1 195 ? -8.765 2.307 -13.675 1.00 89.31 195 PHE A CA 1
ATOM 1502 C C . PHE A 1 195 ? -9.782 1.511 -14.498 1.00 89.31 195 PHE A C 1
ATOM 1504 O O . PHE A 1 195 ? -10.489 0.685 -13.930 1.00 89.31 195 PHE A O 1
ATOM 1511 N N . GLU A 1 196 ? -9.839 1.706 -15.813 1.00 87.88 196 GLU A N 1
ATOM 1512 C CA . GLU A 1 196 ? -10.706 0.928 -16.701 1.00 87.88 196 GLU A CA 1
ATOM 1513 C C . GLU A 1 196 ? -10.333 -0.559 -16.705 1.00 87.88 196 GLU A C 1
ATOM 1515 O O . GLU A 1 196 ? -11.221 -1.409 -16.638 1.00 87.88 196 GLU A O 1
ATOM 1520 N N . GLN A 1 197 ? -9.036 -0.884 -16.699 1.00 85.31 197 GLN A N 1
ATOM 1521 C CA . GLN A 1 197 ? -8.563 -2.273 -16.709 1.00 85.31 197 GLN A CA 1
ATOM 1522 C C . GLN A 1 197 ? -8.705 -2.977 -15.351 1.00 85.31 197 GLN A C 1
ATOM 1524 O O . GLN A 1 197 ? -8.999 -4.169 -15.284 1.00 85.31 197 GLN A O 1
ATOM 1529 N N . THR A 1 198 ? -8.479 -2.263 -14.247 1.00 86.38 198 THR A N 1
ATOM 1530 C CA . THR A 1 198 ? -8.375 -2.874 -12.909 1.00 86.38 198 THR A CA 1
ATOM 1531 C C . THR A 1 198 ? -9.580 -2.605 -12.011 1.00 86.38 198 THR A C 1
ATOM 1533 O O . THR A 1 198 ? -9.840 -3.352 -11.061 1.00 86.38 198 THR A O 1
ATOM 1536 N N . GLY A 1 199 ? -10.330 -1.539 -12.285 1.00 88.25 199 GLY A N 1
ATOM 1537 C CA . GLY A 1 199 ? -11.384 -1.012 -11.423 1.00 88.25 199 GLY A CA 1
ATOM 1538 C C . GLY A 1 199 ? -10.876 -0.336 -10.145 1.00 88.25 199 GLY A C 1
ATOM 1539 O O . GLY A 1 199 ? -11.692 -0.036 -9.275 1.00 88.25 199 GLY A O 1
ATOM 1540 N N . VAL A 1 200 ? -9.562 -0.121 -9.999 1.00 88.81 200 VAL A N 1
ATOM 1541 C CA . VAL A 1 200 ? -8.938 0.498 -8.819 1.00 88.81 200 VAL A CA 1
ATOM 1542 C C . VAL A 1 200 ? -8.248 1.787 -9.239 1.00 88.81 200 VAL A C 1
ATOM 1544 O O . VAL A 1 200 ? -7.470 1.798 -10.191 1.00 88.81 200 VAL A O 1
ATOM 1547 N N . ARG A 1 201 ? -8.553 2.899 -8.559 1.00 91.12 201 ARG A N 1
ATOM 1548 C CA . ARG A 1 201 ? -7.919 4.185 -8.865 1.00 91.12 201 ARG A CA 1
ATOM 1549 C C . ARG A 1 201 ? -6.469 4.164 -8.375 1.00 91.12 201 ARG A C 1
ATOM 1551 O O . ARG A 1 201 ? -6.250 3.972 -7.178 1.00 91.12 201 ARG A O 1
ATOM 1558 N N . PRO A 1 202 ? -5.482 4.356 -9.265 1.00 92.19 202 PRO A N 1
ATOM 1559 C CA . PRO A 1 202 ? -4.092 4.346 -8.852 1.00 92.19 202 PRO A CA 1
ATOM 1560 C C . PRO A 1 202 ? -3.735 5.632 -8.100 1.00 92.19 202 PRO A C 1
ATOM 1562 O O . PRO A 1 202 ? -4.180 6.730 -8.446 1.00 92.19 202 PRO A O 1
ATOM 1565 N N . LEU A 1 203 ? -2.904 5.497 -7.069 1.00 92.75 203 LEU A N 1
ATOM 1566 C CA . LEU A 1 203 ? -2.348 6.613 -6.314 1.00 92.75 203 LEU A CA 1
ATOM 1567 C C . LEU A 1 203 ? -0.967 6.977 -6.858 1.00 92.75 203 LEU A C 1
ATOM 1569 O O . LEU A 1 203 ? -0.100 6.120 -6.976 1.00 92.75 203 LEU A O 1
ATOM 1573 N N . TRP A 1 204 ? -0.729 8.258 -7.114 1.00 90.81 204 TRP A N 1
ATOM 1574 C CA . TRP A 1 204 ? 0.575 8.745 -7.560 1.00 90.81 204 TRP A CA 1
ATOM 1575 C C . TRP A 1 204 ? 1.438 9.154 -6.371 1.00 90.81 204 TRP A C 1
ATOM 1577 O O . TRP A 1 204 ? 1.055 10.024 -5.585 1.00 90.81 204 TRP A O 1
ATOM 1587 N N . VAL A 1 205 ? 2.614 8.538 -6.245 1.00 90.56 205 VAL A N 1
ATOM 1588 C CA 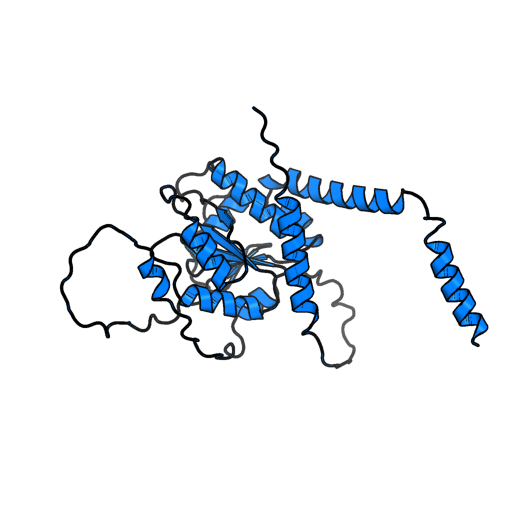. VAL A 1 205 ? 3.572 8.815 -5.173 1.00 90.56 205 VAL A CA 1
ATOM 1589 C C . VAL A 1 205 ? 4.973 8.942 -5.751 1.00 90.56 205 VAL A C 1
ATOM 1591 O O . VAL A 1 205 ? 5.648 7.954 -6.023 1.00 90.56 205 VAL A O 1
ATOM 1594 N N . GLN A 1 206 ? 5.436 10.181 -5.882 1.00 88.62 206 GLN A N 1
ATOM 1595 C CA . GLN A 1 206 ? 6.811 10.483 -6.271 1.00 88.62 206 GLN A CA 1
ATOM 1596 C C . GLN A 1 206 ? 7.754 10.056 -5.145 1.00 88.62 206 GLN A C 1
ATOM 1598 O O . GLN A 1 206 ? 7.760 10.672 -4.078 1.00 88.62 206 GLN A O 1
ATOM 1603 N N . LEU A 1 207 ? 8.520 8.984 -5.336 1.00 85.19 207 LEU A N 1
ATOM 1604 C CA . LEU A 1 207 ? 9.421 8.472 -4.302 1.00 85.19 207 LEU A CA 1
ATOM 1605 C C . LEU A 1 207 ? 10.761 9.215 -4.320 1.00 85.19 207 LEU A C 1
ATOM 1607 O O . LEU A 1 207 ? 11.271 9.511 -5.402 1.00 85.19 207 LEU A O 1
ATOM 1611 N N . PRO A 1 208 ? 11.391 9.459 -3.154 1.00 79.00 208 PRO A N 1
ATOM 1612 C CA . PRO A 1 208 ? 12.707 10.082 -3.120 1.00 79.00 208 PRO A CA 1
ATOM 1613 C C . PRO A 1 208 ? 13.715 9.257 -3.927 1.00 79.00 208 PRO A C 1
ATOM 1615 O O . PRO A 1 208 ? 13.675 8.017 -3.941 1.00 79.00 208 PRO A O 1
ATOM 1618 N N . THR A 1 209 ? 14.627 9.936 -4.615 1.00 74.19 209 THR A N 1
ATOM 1619 C CA . THR A 1 209 ? 15.805 9.289 -5.198 1.00 74.19 209 THR A CA 1
ATOM 1620 C C . THR A 1 209 ? 16.749 8.848 -4.077 1.00 74.19 209 THR A C 1
ATOM 1622 O O . THR A 1 209 ? 16.746 9.416 -2.986 1.00 74.19 209 THR A O 1
ATOM 1625 N N . LEU A 1 210 ? 17.575 7.823 -4.322 1.00 67.06 210 LEU A N 1
ATOM 1626 C CA . LEU A 1 210 ? 18.450 7.218 -3.297 1.00 67.06 210 LEU A CA 1
ATOM 1627 C C . LEU A 1 210 ? 19.380 8.233 -2.594 1.00 67.06 210 LEU A C 1
ATOM 1629 O O . LEU A 1 210 ? 19.840 7.974 -1.486 1.00 67.06 210 LEU A O 1
ATOM 1633 N N . ASN A 1 211 ? 19.630 9.386 -3.224 1.00 64.62 211 ASN A N 1
ATOM 1634 C CA . ASN A 1 211 ? 20.529 10.432 -2.738 1.00 64.62 211 ASN A CA 1
ATOM 1635 C C . ASN A 1 211 ? 19.817 11.587 -2.016 1.00 64.62 211 ASN A C 1
ATOM 1637 O O . ASN A 1 211 ? 20.489 12.473 -1.485 1.00 64.62 211 ASN A O 1
ATOM 1641 N N . ARG A 1 212 ? 18.479 11.612 -1.992 1.00 65.25 212 ARG A N 1
ATOM 1642 C CA . ARG A 1 212 ? 17.695 12.703 -1.409 1.00 65.25 212 ARG A CA 1
ATOM 1643 C C . ARG A 1 212 ? 16.839 12.173 -0.270 1.00 65.25 212 ARG A C 1
ATOM 1645 O O . ARG A 1 212 ? 15.872 11.456 -0.486 1.00 65.25 212 ARG A O 1
ATOM 1652 N N . PHE A 1 213 ? 17.214 12.533 0.953 1.00 63.69 213 PHE A N 1
ATOM 1653 C CA . PHE A 1 213 ? 16.502 12.076 2.144 1.00 63.69 213 PHE A CA 1
ATOM 1654 C C . PHE A 1 213 ? 15.285 12.938 2.485 1.00 63.69 213 PHE A C 1
ATOM 1656 O O . PHE A 1 213 ? 14.373 12.462 3.145 1.00 63.69 213 PHE A O 1
ATOM 1663 N N . ASP A 1 214 ? 15.255 14.194 2.030 1.00 70.75 214 ASP A N 1
ATOM 1664 C CA . ASP A 1 214 ? 14.143 15.095 2.324 1.00 70.75 214 ASP A CA 1
ATOM 1665 C C . ASP A 1 214 ? 13.044 14.939 1.255 1.00 70.75 214 ASP A C 1
ATOM 1667 O O . ASP A 1 214 ? 13.278 15.281 0.086 1.00 70.75 214 ASP A O 1
ATOM 1671 N N . PRO A 1 215 ? 11.873 14.373 1.602 1.00 74.38 215 PRO A N 1
ATOM 1672 C CA . PRO A 1 215 ? 10.816 14.126 0.640 1.00 74.38 215 PRO A CA 1
ATOM 1673 C C . PRO A 1 215 ? 10.193 15.444 0.196 1.00 74.38 215 PRO A C 1
ATOM 1675 O O . PRO A 1 215 ? 9.874 16.312 1.010 1.00 74.38 215 PRO A O 1
ATOM 1678 N N . SER A 1 216 ? 9.939 15.563 -1.106 1.00 81.56 216 SER A N 1
ATOM 1679 C CA . SER A 1 216 ? 9.178 16.694 -1.632 1.00 81.56 216 SER A CA 1
ATOM 1680 C C . SER A 1 216 ? 7.791 16.785 -0.960 1.00 81.56 216 SER A C 1
ATOM 1682 O O . SER A 1 216 ? 7.262 15.776 -0.475 1.00 81.56 216 SER A O 1
ATOM 1684 N N . PRO A 1 217 ? 7.136 17.960 -0.952 1.00 84.31 217 PRO A N 1
ATOM 1685 C CA . PRO A 1 217 ? 5.764 18.076 -0.454 1.00 84.31 217 PRO A CA 1
ATOM 1686 C C . PRO A 1 217 ? 4.779 17.116 -1.145 1.00 84.31 217 PRO A C 1
ATOM 1688 O O . PRO A 1 217 ? 3.863 16.607 -0.499 1.00 84.31 217 PRO A O 1
ATOM 1691 N N . ALA A 1 218 ? 4.987 16.833 -2.437 1.00 84.56 218 ALA A N 1
ATOM 1692 C CA . ALA A 1 218 ? 4.188 15.872 -3.194 1.00 84.56 218 ALA A CA 1
ATOM 1693 C C . ALA A 1 218 ? 4.407 14.437 -2.689 1.00 84.56 218 ALA A C 1
ATOM 1695 O O . ALA A 1 218 ? 3.442 13.732 -2.393 1.00 84.56 218 ALA A O 1
ATOM 1696 N N . THR A 1 219 ? 5.669 14.046 -2.485 1.00 86.50 219 THR A N 1
ATOM 1697 C CA . THR A 1 219 ? 6.050 12.768 -1.867 1.00 86.50 219 THR A CA 1
ATOM 1698 C C . THR A 1 219 ? 5.402 12.603 -0.495 1.00 86.50 219 THR A C 1
ATOM 1700 O O . THR A 1 219 ? 4.785 11.579 -0.219 1.00 86.50 219 THR A O 1
ATOM 1703 N N . ALA A 1 220 ? 5.502 13.621 0.366 1.00 89.31 220 ALA A N 1
ATOM 1704 C CA . ALA A 1 220 ? 4.933 13.587 1.710 1.00 89.31 220 ALA A CA 1
ATOM 1705 C C . ALA A 1 220 ? 3.418 13.333 1.682 1.00 89.31 220 ALA A C 1
ATOM 1707 O O . ALA A 1 220 ? 2.937 12.451 2.390 1.00 89.31 220 ALA A O 1
ATOM 1708 N N . ARG A 1 221 ? 2.682 14.048 0.822 1.00 90.75 221 ARG A N 1
ATOM 1709 C CA . ARG A 1 221 ? 1.231 13.880 0.666 1.00 90.75 221 ARG A CA 1
ATOM 1710 C C . ARG A 1 221 ? 0.860 12.492 0.132 1.00 90.75 221 ARG A C 1
ATOM 1712 O O . ARG A 1 221 ? -0.072 11.881 0.645 1.00 90.75 221 ARG A O 1
ATOM 1719 N N . GLY A 1 222 ? 1.597 11.979 -0.853 1.00 91.94 222 GLY A N 1
ATOM 1720 C CA . GLY A 1 222 ? 1.382 10.632 -1.386 1.00 91.94 222 GLY A CA 1
ATOM 1721 C C . GLY A 1 222 ? 1.572 9.545 -0.323 1.00 91.94 222 GLY A C 1
ATOM 1722 O O . GLY A 1 222 ? 0.721 8.673 -0.163 1.00 91.94 222 GLY A O 1
ATOM 1723 N N . LEU A 1 223 ? 2.640 9.642 0.476 1.00 94.38 223 LEU A N 1
ATOM 1724 C CA . LEU A 1 223 ? 2.883 8.718 1.588 1.00 94.38 223 LEU A CA 1
ATOM 1725 C C . LEU A 1 223 ? 1.802 8.820 2.675 1.00 94.38 223 LEU A C 1
ATOM 1727 O O . LEU A 1 223 ? 1.382 7.797 3.207 1.00 94.38 223 LEU A O 1
ATOM 1731 N N . GLU A 1 224 ? 1.315 10.026 2.990 1.00 94.69 224 GLU A N 1
ATOM 1732 C CA . GLU A 1 224 ? 0.192 10.203 3.921 1.00 94.69 224 GLU A CA 1
ATOM 1733 C C . GLU A 1 224 ? -1.076 9.486 3.438 1.00 94.69 224 GLU A C 1
ATOM 1735 O O . GLU A 1 224 ? -1.737 8.832 4.241 1.00 94.69 224 GLU A O 1
ATOM 1740 N N . HIS A 1 225 ? -1.389 9.554 2.140 1.00 94.75 225 HIS A N 1
ATOM 1741 C CA . HIS A 1 225 ? -2.538 8.849 1.562 1.00 94.75 225 HIS A CA 1
ATOM 1742 C C . HIS A 1 225 ? -2.390 7.326 1.635 1.00 94.75 225 HIS A C 1
ATOM 1744 O O . HIS A 1 225 ? -3.360 6.641 1.960 1.00 94.75 225 HIS A O 1
ATOM 1750 N N . ILE A 1 226 ? -1.184 6.796 1.392 1.00 96.25 226 ILE A N 1
ATOM 1751 C CA . ILE A 1 226 ? -0.899 5.368 1.594 1.00 96.25 226 ILE A CA 1
ATOM 1752 C C . ILE A 1 226 ? -1.180 4.986 3.050 1.00 96.25 226 ILE A C 1
ATOM 1754 O O . ILE A 1 226 ? -1.900 4.027 3.310 1.00 96.25 226 ILE A O 1
ATOM 1758 N N . VAL A 1 227 ? -0.637 5.741 4.007 1.00 95.88 227 VAL A N 1
ATOM 1759 C CA . VAL A 1 227 ? -0.779 5.437 5.438 1.00 95.88 227 VAL A CA 1
ATOM 1760 C C . VAL A 1 227 ? -2.239 5.497 5.889 1.00 95.88 227 VAL A C 1
ATOM 1762 O O . VAL A 1 227 ? -2.669 4.630 6.649 1.00 95.88 227 VAL A O 1
ATOM 1765 N N . ASP A 1 228 ? -3.010 6.472 5.407 1.00 94.12 228 ASP A N 1
ATOM 1766 C CA . ASP A 1 228 ? -4.439 6.573 5.713 1.00 94.12 228 ASP A CA 1
ATOM 1767 C C . ASP A 1 228 ? -5.228 5.380 5.175 1.00 94.12 228 ASP A C 1
ATOM 1769 O O . ASP A 1 228 ? -6.084 4.843 5.878 1.00 94.12 228 ASP A O 1
ATOM 1773 N N . TRP A 1 229 ? -4.932 4.935 3.952 1.00 94.94 229 TRP A N 1
ATOM 1774 C CA . TRP A 1 229 ? -5.585 3.762 3.379 1.00 94.94 229 TRP A CA 1
ATOM 1775 C C . TRP A 1 229 ? -5.222 2.477 4.122 1.00 94.94 229 TRP A C 1
ATOM 1777 O O . TRP A 1 229 ? -6.111 1.688 4.439 1.00 94.94 229 TRP A O 1
ATOM 1787 N N . LEU A 1 230 ? -3.944 2.287 4.468 1.00 95.06 230 LEU A N 1
ATOM 1788 C CA . LEU A 1 230 ? -3.510 1.138 5.264 1.00 95.06 230 LEU A CA 1
ATOM 1789 C C . LEU A 1 230 ? -4.228 1.118 6.621 1.00 95.06 230 LEU A C 1
ATOM 1791 O O . LEU A 1 230 ? -4.767 0.092 7.024 1.00 95.06 230 LEU A O 1
ATOM 1795 N N . ALA A 1 231 ? -4.312 2.263 7.304 1.00 92.69 231 ALA A N 1
ATOM 1796 C CA . ALA A 1 231 ? -5.021 2.379 8.578 1.00 92.69 231 ALA A CA 1
ATOM 1797 C C . ALA A 1 231 ? -6.536 2.129 8.463 1.00 92.69 231 ALA A C 1
ATOM 1799 O O . ALA A 1 231 ? -7.163 1.745 9.450 1.00 92.69 231 ALA A O 1
ATOM 1800 N N . ALA A 1 232 ? -7.122 2.346 7.283 1.00 90.94 232 ALA A N 1
ATOM 1801 C CA . ALA A 1 232 ? -8.530 2.077 7.012 1.00 90.94 232 ALA A CA 1
ATOM 1802 C C . ALA A 1 232 ? -8.821 0.600 6.686 1.00 90.94 232 ALA A C 1
ATOM 1804 O O . ALA A 1 232 ? -9.975 0.187 6.790 1.00 90.94 232 ALA A O 1
ATOM 1805 N N . CYS A 1 233 ? -7.811 -0.193 6.306 1.00 90.25 233 CYS A N 1
ATOM 1806 C CA . CYS A 1 233 ? -7.983 -1.615 5.989 1.00 90.25 233 CYS A CA 1
ATOM 1807 C C . CYS A 1 233 ? -8.259 -2.462 7.236 1.00 90.25 233 CYS A C 1
ATOM 1809 O O . CYS A 1 233 ? -9.141 -3.315 7.221 1.00 90.25 233 CYS A O 1
ATOM 1811 N N . ASP A 1 234 ? -7.525 -2.212 8.320 1.00 88.25 234 ASP A N 1
ATOM 1812 C CA . ASP A 1 234 ? -7.724 -2.873 9.606 1.00 88.25 234 ASP A CA 1
ATOM 1813 C C . ASP A 1 234 ? -7.403 -1.909 10.745 1.00 88.25 234 ASP A C 1
ATOM 1815 O O . ASP A 1 234 ? -6.376 -1.226 10.749 1.00 88.25 234 ASP A O 1
ATOM 1819 N N . GLN A 1 235 ? -8.269 -1.883 11.758 1.00 80.00 235 GLN A N 1
ATOM 1820 C CA . GLN A 1 235 ? -8.026 -1.044 12.921 1.00 80.00 235 GLN A CA 1
ATOM 1821 C C . GLN A 1 235 ? -6.734 -1.482 13.609 1.00 80.00 235 GLN A C 1
ATOM 1823 O O . GLN A 1 235 ? -5.895 -0.625 13.905 1.00 80.00 235 GLN A O 1
ATOM 1828 N N . GLY A 1 236 ? -6.545 -2.788 13.845 1.00 86.19 236 GLY A N 1
ATOM 1829 C CA . GLY A 1 236 ? -5.365 -3.358 14.508 1.00 86.19 236 GLY A CA 1
ATOM 1830 C C . GLY A 1 236 ? -4.051 -2.873 13.896 1.00 86.19 236 GLY A C 1
ATOM 1831 O O . GLY A 1 236 ? -3.145 -2.446 14.623 1.00 86.19 236 GLY A O 1
ATOM 1832 N N . LEU A 1 237 ? -4.013 -2.803 12.568 1.00 90.62 237 LEU A N 1
ATOM 1833 C CA . LEU A 1 237 ? -2.882 -2.342 11.778 1.00 90.62 237 LEU A CA 1
ATOM 1834 C C . LEU A 1 237 ? -2.443 -0.906 12.111 1.00 90.62 237 LEU A C 1
ATOM 1836 O O . LEU A 1 237 ? -1.247 -0.639 12.166 1.00 90.62 237 LEU A O 1
ATOM 1840 N N . ALA A 1 238 ? -3.354 0.018 12.435 1.00 90.44 238 ALA A N 1
ATOM 1841 C CA . ALA A 1 238 ? -2.990 1.413 12.719 1.00 90.44 238 ALA A CA 1
ATOM 1842 C C . ALA A 1 238 ? -2.051 1.582 13.934 1.00 90.44 238 ALA A C 1
ATOM 1844 O O . ALA A 1 238 ? -1.199 2.474 13.938 1.00 90.44 238 ALA A O 1
ATOM 1845 N N . ILE A 1 239 ? -2.174 0.730 14.962 1.00 89.56 239 ILE A N 1
ATOM 1846 C CA . ILE A 1 239 ? -1.271 0.766 16.130 1.00 89.56 239 ILE A CA 1
ATOM 1847 C C . ILE A 1 239 ? 0.114 0.256 15.732 1.00 89.56 239 ILE A C 1
ATOM 1849 O O . ILE A 1 239 ? 1.120 0.873 16.086 1.00 89.56 239 ILE A O 1
ATOM 1853 N N . GLN A 1 240 ? 0.163 -0.839 14.975 1.00 92.56 240 GLN A N 1
ATOM 1854 C CA . GLN A 1 240 ? 1.415 -1.437 14.516 1.00 92.56 240 GLN A CA 1
ATOM 1855 C C . GLN A 1 240 ? 2.144 -0.494 13.547 1.00 92.56 240 GLN A C 1
ATOM 1857 O O . GLN A 1 240 ? 3.331 -0.221 13.722 1.00 92.56 240 GLN A O 1
ATOM 1862 N N . LEU A 1 241 ? 1.411 0.129 12.617 1.00 94.19 241 LEU A N 1
ATOM 1863 C CA . LEU A 1 241 ? 1.927 1.179 11.735 1.00 94.19 241 LEU A CA 1
ATOM 1864 C C . LEU A 1 241 ? 2.499 2.354 12.528 1.00 94.19 241 LEU A C 1
ATOM 1866 O O . LEU A 1 241 ? 3.534 2.891 12.155 1.00 94.19 241 LEU A O 1
ATOM 1870 N N . ALA A 1 242 ? 1.877 2.763 13.638 1.00 92.81 242 ALA A N 1
ATOM 1871 C CA . ALA A 1 242 ? 2.397 3.867 14.445 1.00 92.81 242 ALA A CA 1
ATOM 1872 C C . ALA A 1 242 ? 3.729 3.505 15.129 1.00 92.81 242 ALA A C 1
ATOM 1874 O O . ALA A 1 242 ? 4.588 4.369 15.331 1.00 92.81 242 ALA A O 1
ATOM 1875 N N . GLN A 1 243 ? 3.928 2.236 15.486 1.00 92.69 243 GLN A N 1
ATOM 1876 C CA . GLN A 1 243 ? 5.198 1.765 16.039 1.00 92.69 243 GLN A CA 1
ATOM 1877 C C . GLN A 1 243 ? 6.296 1.770 14.968 1.00 92.69 243 GLN A C 1
ATOM 1879 O O . GLN A 1 243 ? 7.371 2.323 15.218 1.00 92.69 243 GLN A O 1
ATOM 1884 N N . GLU A 1 244 ? 5.976 1.247 13.783 1.00 94.19 244 GLU A N 1
ATOM 1885 C CA . GLU A 1 244 ? 6.876 1.072 12.633 1.00 94.19 244 GLU A CA 1
ATOM 1886 C C . GLU A 1 244 ? 7.182 2.352 11.855 1.00 94.19 244 GLU A C 1
ATOM 1888 O O . GLU A 1 244 ? 8.263 2.477 11.281 1.00 94.19 244 GLU A O 1
ATOM 1893 N N . LEU A 1 245 ? 6.257 3.316 11.842 1.00 95.25 245 LEU A N 1
ATOM 1894 C CA . LEU A 1 245 ? 6.352 4.544 11.057 1.00 95.25 245 LEU A CA 1
ATOM 1895 C C . LEU A 1 245 ? 6.331 5.787 11.973 1.00 95.25 245 LEU A C 1
ATOM 1897 O O . LEU A 1 245 ? 5.298 6.457 12.113 1.00 95.25 245 LEU A O 1
ATOM 1901 N N . PRO A 1 246 ? 7.466 6.146 12.615 1.00 90.31 246 PRO A N 1
ATOM 1902 C CA . PRO A 1 246 ? 7.519 7.212 13.617 1.00 90.31 246 PRO A CA 1
ATOM 1903 C C . PRO A 1 246 ? 6.976 8.557 13.136 1.00 90.31 246 PRO A C 1
ATOM 1905 O O . PRO A 1 246 ? 6.292 9.254 13.892 1.00 90.31 246 PRO A O 1
ATOM 1908 N N . ARG A 1 247 ? 7.230 8.895 11.868 1.00 91.75 247 ARG A N 1
ATOM 1909 C CA . ARG A 1 247 ? 6.784 10.137 11.231 1.00 91.75 247 ARG A CA 1
ATOM 1910 C C . ARG A 1 247 ? 5.261 10.294 11.222 1.00 91.75 247 ARG A C 1
ATOM 1912 O O . ARG A 1 247 ? 4.762 11.404 11.394 1.00 91.75 247 ARG A O 1
ATOM 1919 N N . PHE A 1 248 ? 4.515 9.199 11.085 1.00 94.62 248 PHE A N 1
ATOM 1920 C CA . PHE A 1 248 ? 3.056 9.226 10.953 1.00 94.62 248 PHE A CA 1
ATOM 1921 C C . PHE A 1 248 ? 2.314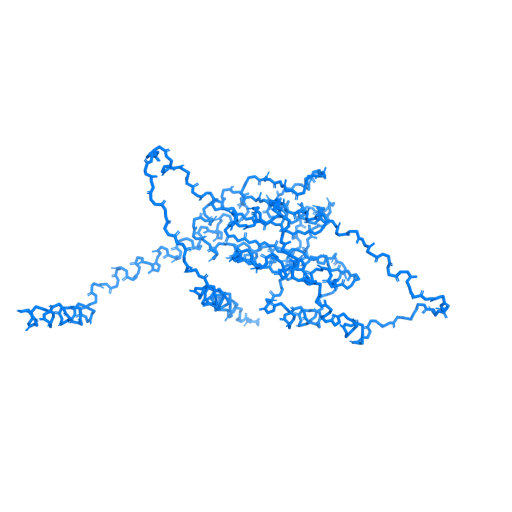 8.954 12.269 1.00 94.62 248 PHE A C 1
ATOM 1923 O O . PHE A 1 248 ? 1.084 8.973 12.294 1.00 94.62 248 PHE A O 1
ATOM 1930 N N . ARG A 1 249 ? 3.026 8.783 13.395 1.00 93.62 249 ARG A N 1
ATOM 1931 C CA . ARG A 1 249 ? 2.438 8.495 14.721 1.00 93.62 249 ARG A CA 1
ATOM 1932 C C . ARG A 1 249 ? 1.298 9.424 15.110 1.00 93.62 249 ARG A C 1
ATOM 1934 O O . ARG A 1 249 ? 0.263 8.965 15.579 1.00 93.62 249 ARG A O 1
ATOM 1941 N N . ARG A 1 250 ? 1.483 10.735 14.924 1.00 91.75 250 ARG A N 1
ATOM 1942 C CA . ARG A 1 250 ? 0.458 11.732 15.276 1.00 91.75 250 ARG A CA 1
ATOM 1943 C C . ARG A 1 250 ? -0.805 11.561 14.437 1.00 91.75 250 ARG A C 1
ATOM 1945 O O . ARG A 1 250 ? -1.901 11.657 14.977 1.00 91.75 250 ARG A O 1
ATOM 1952 N N . ARG A 1 251 ? -0.643 11.280 13.142 1.00 92.38 251 ARG A N 1
ATOM 1953 C CA . ARG A 1 251 ? -1.750 11.073 12.205 1.00 92.38 251 ARG A CA 1
ATOM 1954 C C . ARG A 1 251 ? -2.516 9.792 12.533 1.00 92.38 251 ARG A C 1
ATOM 1956 O O . ARG A 1 251 ? -3.721 9.845 12.743 1.00 92.38 251 ARG A O 1
ATOM 1963 N N . LEU A 1 252 ? -1.802 8.680 12.694 1.00 92.12 252 LEU A N 1
ATOM 1964 C CA . LEU A 1 252 ? -2.376 7.381 13.062 1.00 92.12 252 LEU A CA 1
ATOM 1965 C C . LEU A 1 252 ? -3.063 7.416 14.437 1.00 92.12 252 LEU A C 1
ATOM 1967 O O . LEU A 1 252 ? -4.146 6.860 14.615 1.00 92.12 252 LEU A O 1
ATOM 1971 N N . GLY A 1 253 ? -2.484 8.139 15.400 1.00 87.88 253 GLY A N 1
ATOM 1972 C CA . GLY A 1 253 ? -3.114 8.394 16.694 1.00 87.88 253 GLY A CA 1
ATOM 1973 C C . GLY A 1 253 ? -4.409 9.200 16.574 1.00 87.88 253 GLY A C 1
ATOM 1974 O O . GLY A 1 253 ? -5.397 8.864 17.223 1.00 87.88 253 GLY A O 1
ATOM 1975 N N . ALA A 1 254 ? -4.442 10.224 15.715 1.00 87.25 254 ALA A N 1
ATOM 1976 C CA . ALA A 1 254 ? -5.643 11.025 15.482 1.00 87.25 254 ALA A CA 1
ATOM 1977 C C . ALA A 1 254 ? -6.788 10.203 14.868 1.00 87.25 254 ALA A C 1
ATOM 1979 O O . ALA A 1 254 ? -7.932 10.386 15.279 1.00 87.25 254 ALA A O 1
ATOM 1980 N N . VAL A 1 255 ? -6.489 9.271 13.953 1.00 84.25 255 VAL A N 1
ATOM 1981 C CA . VAL A 1 255 ? -7.483 8.329 13.401 1.00 84.25 255 VAL A CA 1
ATOM 1982 C C . VAL A 1 255 ? -8.101 7.492 14.523 1.00 84.25 255 VAL A C 1
ATOM 1984 O O . VAL A 1 255 ? -9.317 7.491 14.691 1.00 84.25 255 VAL A O 1
ATOM 1987 N N . ARG A 1 256 ? -7.275 6.888 15.389 1.00 82.00 256 ARG A N 1
ATOM 1988 C CA . ARG A 1 256 ? -7.769 6.094 16.529 1.00 82.00 256 ARG A CA 1
ATOM 1989 C C . ARG A 1 256 ? -8.583 6.910 17.529 1.00 82.00 256 ARG A C 1
ATOM 1991 O O . ARG A 1 256 ? -9.610 6.434 18.003 1.00 82.00 256 ARG A O 1
ATOM 1998 N N . ILE A 1 257 ? -8.142 8.126 17.851 1.00 84.25 257 ILE A N 1
ATOM 1999 C CA . ILE A 1 257 ? -8.879 9.023 18.753 1.00 84.25 257 ILE A CA 1
ATOM 2000 C C . ILE A 1 257 ? -10.227 9.389 18.141 1.00 84.25 257 ILE A C 1
ATOM 2002 O O . ILE A 1 257 ? -11.231 9.375 18.847 1.00 84.25 257 ILE A O 1
ATOM 2006 N N . ARG A 1 258 ? -10.266 9.692 16.840 1.00 83.88 258 ARG A N 1
ATOM 2007 C CA . ARG A 1 258 ? -11.504 10.012 16.131 1.00 83.88 258 ARG A CA 1
ATOM 2008 C C . ARG A 1 258 ? -12.474 8.837 16.165 1.00 83.88 258 ARG A C 1
ATOM 2010 O O . ARG A 1 258 ? -13.627 9.047 16.520 1.00 83.88 258 ARG A O 1
ATOM 2017 N N . ASP A 1 259 ? -12.019 7.627 15.867 1.00 80.19 259 ASP A N 1
ATOM 2018 C CA . ASP A 1 259 ? -12.881 6.441 15.860 1.00 80.19 259 ASP A CA 1
ATOM 2019 C C . ASP A 1 259 ? -13.384 6.096 17.263 1.00 80.19 259 ASP A C 1
ATOM 2021 O O . ASP A 1 259 ? -14.572 5.839 17.453 1.00 80.19 259 ASP A O 1
ATOM 2025 N N . ALA A 1 260 ? -12.509 6.170 18.271 1.00 82.38 260 ALA A N 1
ATOM 2026 C CA . ALA A 1 260 ? -12.892 5.976 19.665 1.00 82.38 260 ALA A CA 1
ATOM 2027 C C . ALA A 1 260 ? -13.882 7.048 20.137 1.00 82.38 260 ALA A C 1
ATOM 2029 O O . ALA A 1 260 ? -14.840 6.724 20.829 1.00 82.38 260 ALA A O 1
ATOM 2030 N N . ALA A 1 261 ? -13.691 8.310 19.744 1.00 82.44 261 ALA A N 1
ATOM 2031 C CA . ALA A 1 261 ? -14.609 9.400 20.057 1.00 82.44 261 ALA A CA 1
ATOM 2032 C C . ALA A 1 261 ? -15.952 9.250 19.332 1.00 82.44 261 ALA A C 1
ATOM 2034 O O . ALA A 1 261 ? -16.983 9.556 19.921 1.00 82.44 261 ALA A O 1
ATOM 2035 N N . LEU A 1 262 ? -15.967 8.750 18.091 1.00 84.19 262 LEU A N 1
ATOM 2036 C CA . LEU A 1 262 ? -17.199 8.429 17.370 1.00 84.19 262 LEU A CA 1
ATOM 2037 C C . LEU A 1 262 ? -17.942 7.280 18.050 1.00 84.19 262 LEU A C 1
ATOM 2039 O O . LEU A 1 262 ? -19.135 7.408 18.299 1.00 84.19 262 LEU A O 1
ATOM 2043 N N . MET A 1 263 ? -17.248 6.203 18.421 1.00 79.75 263 MET A N 1
ATOM 2044 C CA . MET A 1 263 ? -17.847 5.080 19.148 1.00 79.75 263 MET A CA 1
ATOM 2045 C C . MET A 1 263 ? -18.346 5.499 20.529 1.00 79.75 263 MET A C 1
ATOM 2047 O O . MET A 1 263 ? -19.480 5.199 20.883 1.00 79.75 263 MET A O 1
ATOM 2051 N N . ALA A 1 264 ? -17.547 6.249 21.289 1.00 73.75 264 ALA A N 1
ATOM 2052 C CA . ALA A 1 264 ? -17.955 6.815 22.571 1.00 73.75 264 ALA A CA 1
ATOM 2053 C C . ALA A 1 264 ? -19.104 7.818 22.411 1.00 73.75 264 ALA A C 1
ATOM 2055 O O . ALA A 1 264 ? -19.956 7.903 23.283 1.00 73.75 264 ALA A O 1
ATOM 2056 N N . GLY A 1 265 ? -19.161 8.543 21.293 1.00 80.38 265 GLY A N 1
ATOM 2057 C CA . GLY A 1 265 ? -20.282 9.393 20.916 1.00 80.38 265 GLY A CA 1
ATOM 2058 C C . GLY A 1 265 ? -21.544 8.582 20.632 1.00 80.38 265 GLY A C 1
ATOM 2059 O O . GLY A 1 265 ? -22.590 8.920 21.162 1.00 80.38 265 GLY A O 1
ATOM 2060 N N . PHE A 1 266 ? -21.462 7.483 19.879 1.00 77.56 266 PHE A N 1
ATOM 2061 C CA . PHE A 1 266 ? -22.594 6.577 19.644 1.00 77.56 266 PHE A CA 1
ATOM 2062 C C . PHE A 1 266 ? -23.073 5.885 20.925 1.00 77.56 266 PHE A C 1
ATOM 2064 O O . PHE A 1 266 ? -24.273 5.759 21.137 1.00 77.56 266 PHE A O 1
ATOM 2071 N N . LEU A 1 267 ? -22.148 5.463 21.789 1.00 71.44 267 LEU A N 1
ATOM 2072 C CA . LEU A 1 267 ? -22.444 4.849 23.088 1.00 71.44 267 LEU A CA 1
ATOM 2073 C C . LEU A 1 267 ? -22.945 5.876 24.118 1.00 71.44 267 LEU A C 1
ATOM 2075 O O . LEU A 1 267 ? -23.729 5.539 25.000 1.00 71.44 267 LEU A O 1
ATOM 2079 N N . GLY A 1 268 ? -22.462 7.116 24.023 1.00 63.19 268 GLY A N 1
ATOM 2080 C CA . GLY A 1 268 ? -22.732 8.218 24.944 1.00 63.19 268 GLY A CA 1
ATOM 2081 C C . GLY A 1 268 ? -23.895 9.118 24.533 1.00 63.19 268 GLY A C 1
ATOM 2082 O O . GLY A 1 268 ? -24.410 9.837 25.383 1.00 63.19 268 GLY A O 1
ATOM 2083 N N . ALA A 1 269 ? -24.366 9.051 23.283 1.00 64.62 269 ALA A N 1
ATOM 2084 C CA . ALA A 1 269 ? -25.583 9.709 22.793 1.00 64.62 269 ALA A CA 1
ATOM 2085 C C . ALA A 1 269 ? -26.884 9.050 23.313 1.00 64.62 269 ALA A C 1
ATOM 2087 O O . ALA A 1 269 ? -27.914 9.119 22.650 1.00 64.62 269 ALA A O 1
ATOM 2088 N N . GLU A 1 270 ? -26.827 8.489 24.527 1.00 49.91 270 GLU A N 1
ATOM 2089 C CA . GLU A 1 270 ? -27.898 7.835 25.287 1.00 49.91 270 GLU A CA 1
ATOM 2090 C C . GLU A 1 270 ? -28.404 6.481 24.743 1.00 49.91 270 GLU A C 1
ATOM 2092 O O . GLU A 1 270 ? -28.329 6.207 23.542 1.00 49.91 270 GLU A O 1
ATOM 2097 N N . PRO A 1 271 ? -28.951 5.604 25.621 1.00 51.03 271 PRO A N 1
ATOM 2098 C CA . PRO A 1 271 ? -29.759 4.471 25.181 1.00 51.03 271 PRO A CA 1
ATOM 2099 C C . PRO A 1 271 ? -30.903 5.030 24.345 1.00 51.03 271 PRO A C 1
ATOM 2101 O O . PRO A 1 271 ? -31.789 5.679 24.889 1.00 51.03 271 PRO A O 1
ATOM 2104 N N . ALA A 1 272 ? -30.878 4.830 23.028 1.00 54.59 272 ALA A N 1
ATOM 2105 C CA . ALA A 1 272 ? -31.942 5.310 22.164 1.00 54.59 272 ALA A CA 1
ATOM 2106 C C . ALA A 1 272 ? -33.280 4.715 22.649 1.00 54.59 272 ALA A C 1
ATOM 2108 O O . ALA A 1 272 ? -33.529 3.527 22.408 1.00 54.59 272 ALA A O 1
ATOM 2109 N N . PRO A 1 273 ? -34.196 5.506 23.249 1.00 52.97 273 PRO A N 1
ATOM 2110 C CA . PRO A 1 273 ? -35.476 4.993 23.741 1.00 52.97 273 PRO A CA 1
ATOM 2111 C C . PRO A 1 273 ? -36.366 4.478 22.596 1.00 52.97 273 PRO A C 1
ATOM 2113 O O . PRO A 1 273 ? -37.417 3.897 22.834 1.00 52.97 273 PRO A O 1
ATOM 2116 N N . LEU A 1 274 ? -35.953 4.698 21.342 1.00 52.41 274 LEU A N 1
ATOM 2117 C CA . LEU A 1 274 ? -36.616 4.250 20.122 1.00 52.41 274 LEU A CA 1
ATOM 2118 C C . LEU A 1 274 ? -35.995 3.010 19.459 1.00 52.41 274 LEU A C 1
ATOM 2120 O O . LEU A 1 274 ? -36.627 2.481 18.549 1.00 52.41 274 LEU A O 1
ATOM 2124 N N . ILE A 1 275 ? -34.813 2.533 19.871 1.00 55.41 275 ILE A N 1
ATOM 2125 C CA . ILE A 1 275 ? -34.251 1.260 19.363 1.00 55.41 275 ILE A CA 1
ATOM 2126 C C . ILE A 1 275 ? -34.683 0.088 20.255 1.00 55.41 275 ILE A C 1
ATOM 2128 O O . ILE A 1 275 ? -34.955 -1.002 19.747 1.00 55.41 275 ILE A O 1
ATOM 2132 N N . ASP A 1 276 ? -34.875 0.329 21.555 1.00 54.47 276 ASP A N 1
ATOM 2133 C CA . ASP A 1 276 ? -35.416 -0.678 22.475 1.00 54.47 276 ASP A CA 1
ATOM 2134 C C . ASP A 1 276 ? -36.870 -1.050 22.158 1.00 54.47 276 ASP A C 1
ATOM 2136 O O . ASP A 1 276 ? -37.257 -2.202 22.329 1.00 54.47 276 ASP A O 1
ATOM 2140 N N . ILE A 1 277 ? -37.686 -0.124 21.637 1.00 64.12 277 ILE A N 1
ATOM 2141 C CA . ILE A 1 277 ? -39.106 -0.388 21.341 1.00 64.12 277 ILE A CA 1
ATOM 2142 C C . ILE A 1 277 ? -39.285 -1.433 20.215 1.00 64.12 277 ILE A C 1
ATOM 2144 O O . ILE A 1 277 ? -40.010 -2.407 20.433 1.00 64.12 277 ILE A O 1
ATOM 2148 N N . PRO A 1 278 ? -38.634 -1.318 19.037 1.00 68.88 278 PRO A N 1
ATOM 2149 C CA . PRO A 1 278 ? -38.664 -2.363 18.013 1.00 68.88 278 PRO A CA 1
ATOM 2150 C C . PRO A 1 278 ? -38.143 -3.713 18.513 1.00 68.88 278 PRO A C 1
ATOM 2152 O O . PRO A 1 278 ? -38.721 -4.752 18.187 1.00 68.88 278 PRO A O 1
ATOM 2155 N N . LEU A 1 279 ? -37.076 -3.705 19.320 1.00 69.00 279 LEU A N 1
ATOM 2156 C CA . LEU A 1 279 ? -36.465 -4.925 19.844 1.00 69.00 279 LEU A CA 1
ATOM 2157 C C . LEU A 1 279 ? -37.383 -5.619 20.868 1.00 69.00 279 LEU A C 1
ATOM 2159 O O . LEU A 1 279 ? -37.609 -6.826 20.777 1.00 69.00 279 LEU A O 1
ATOM 2163 N N . LEU A 1 280 ? -37.989 -4.857 21.784 1.00 72.94 280 LEU A N 1
ATOM 2164 C CA . LEU A 1 280 ? -38.963 -5.345 22.766 1.00 72.94 280 LEU A CA 1
ATOM 2165 C C . LEU A 1 280 ? -40.246 -5.859 22.100 1.00 72.94 280 LEU A C 1
ATOM 2167 O O . LEU A 1 280 ? -40.768 -6.895 22.512 1.00 72.94 280 LEU A O 1
ATOM 2171 N N . LEU A 1 281 ? -40.728 -5.206 21.036 1.00 75.06 281 LEU A N 1
ATOM 2172 C CA . LEU A 1 281 ? -41.876 -5.684 20.256 1.00 75.06 281 LEU A CA 1
ATOM 2173 C C . LEU A 1 281 ? -41.574 -6.997 19.521 1.00 75.06 281 LEU A C 1
ATOM 2175 O O . LEU A 1 281 ? -42.430 -7.882 19.466 1.00 75.06 281 LEU A O 1
ATOM 2179 N N . LEU A 1 282 ? -40.360 -7.162 18.989 1.00 78.06 282 LEU A N 1
ATOM 2180 C CA . LEU A 1 282 ? -39.918 -8.414 18.365 1.00 78.06 282 LEU A CA 1
ATOM 2181 C C . LEU A 1 282 ? -39.846 -9.565 19.376 1.00 78.06 282 LEU A C 1
ATOM 2183 O O . LEU A 1 282 ? -40.309 -10.670 19.082 1.00 78.06 282 LEU A O 1
ATOM 2187 N N . VAL A 1 283 ? -39.323 -9.305 20.576 1.00 79.69 283 VAL A N 1
ATOM 2188 C CA . VAL A 1 283 ? -39.257 -10.299 21.658 1.00 79.69 283 VAL A CA 1
ATOM 2189 C C . VAL A 1 283 ? -40.659 -10.669 22.159 1.00 79.69 283 VAL A C 1
ATOM 2191 O O . VAL A 1 283 ? -40.959 -11.856 22.291 1.00 79.69 283 VAL A O 1
ATOM 2194 N N . GLN A 1 284 ? -41.556 -9.695 22.353 1.00 78.12 284 GLN A N 1
ATOM 2195 C CA . GLN A 1 284 ? -42.946 -9.965 22.748 1.00 78.12 284 GLN A CA 1
ATOM 2196 C C . GLN A 1 284 ? -43.721 -10.745 21.680 1.00 78.12 284 GLN A C 1
ATOM 2198 O O . GLN A 1 284 ? -44.450 -11.680 22.011 1.00 78.12 284 GLN A O 1
ATOM 2203 N N . ARG A 1 285 ? -43.529 -10.430 20.393 1.00 77.00 285 ARG A N 1
ATOM 2204 C CA . ARG A 1 285 ? -44.164 -11.170 19.294 1.00 77.00 285 ARG A CA 1
ATOM 2205 C C . ARG A 1 285 ? -43.689 -12.622 19.228 1.00 77.00 285 ARG A C 1
ATOM 2207 O O . ARG A 1 285 ? -44.484 -13.502 18.917 1.00 77.00 285 ARG A O 1
ATOM 2214 N N . ARG A 1 286 ? -42.416 -12.887 19.540 1.00 73.50 286 ARG A N 1
ATOM 2215 C CA . ARG A 1 286 ? -41.862 -14.249 19.578 1.00 73.50 286 ARG A CA 1
ATOM 2216 C C . ARG A 1 286 ? -42.446 -15.083 20.720 1.00 73.50 286 ARG A C 1
ATOM 2218 O O . ARG A 1 286 ? -42.706 -16.261 20.517 1.00 73.50 286 ARG A O 1
ATOM 2225 N N . LEU A 1 287 ? -42.680 -14.471 21.880 1.00 70.31 287 LEU A N 1
ATOM 2226 C CA . LEU A 1 287 ? -43.283 -15.136 23.041 1.00 70.31 287 LEU A CA 1
ATOM 2227 C C . LEU A 1 287 ? -44.792 -15.372 22.883 1.00 70.31 287 LEU A C 1
ATOM 2229 O O . LEU A 1 287 ? -45.305 -16.340 23.422 1.00 70.31 287 LEU A O 1
ATOM 2233 N N . ALA A 1 288 ? -45.500 -14.533 22.122 1.00 70.12 288 ALA A N 1
ATOM 2234 C CA . ALA A 1 288 ? -46.931 -14.708 21.845 1.00 70.12 288 ALA A CA 1
ATOM 2235 C C . ALA A 1 288 ? -47.247 -15.793 20.790 1.00 70.12 288 ALA A C 1
ATOM 2237 O O . ALA A 1 288 ? -48.410 -16.137 20.593 1.00 70.12 288 ALA A O 1
ATOM 2238 N N . HIS A 1 289 ? -46.231 -16.297 20.083 1.00 62.84 289 HIS A N 1
ATOM 2239 C CA . HIS A 1 289 ? -46.353 -17.369 19.088 1.00 62.84 289 HIS A CA 1
ATOM 2240 C C . HIS A 1 289 ? -45.810 -18.726 19.585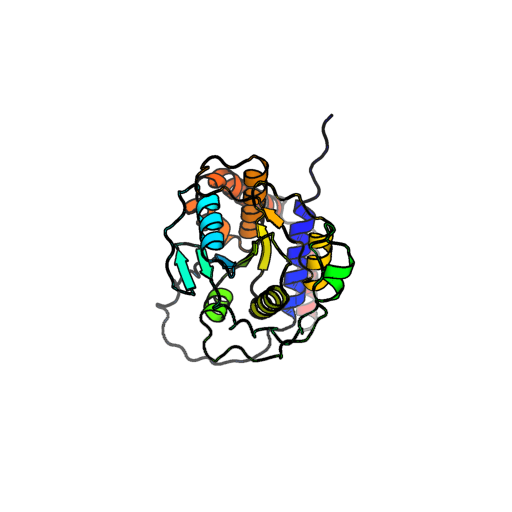 1.00 62.84 289 HIS A C 1
ATOM 2242 O O . HIS A 1 289 ? -45.654 -19.642 18.776 1.00 62.84 289 HIS A O 1
ATOM 2248 N N . GLN A 1 290 ? -45.531 -18.854 20.886 1.00 52.94 290 GLN A N 1
ATOM 2249 C CA . GLN A 1 290 ? -45.313 -20.127 21.588 1.00 52.94 290 GLN A CA 1
ATOM 2250 C C . GLN A 1 290 ? -46.550 -20.477 22.413 1.00 52.94 290 GLN A C 1
ATOM 2252 O O . GLN A 1 290 ? -46.845 -21.688 22.508 1.00 52.94 290 GLN A O 1
#